Protein AF-A0A7L2DXY9-F1 (afdb_monomer_lite)

Secondary structure (DSSP, 8-state):
-PPPPPPP---GGG-SS----HHHHHT--HHHHHHHHHHHHHHHTS---SHHHHHHHHHHHHHHHHHTTSHHHHHHHHTSTHHHHHHHHHHH-S-HHHHHHHHHHHHHHHHH-----TTS-HHHHHHHHHHHHHHTTT-HHHHHHHHHHHHHHHHHHHHHHHTT-S-TTSS---HHHHHHHHHHHH--

Structure (mmCIF, N/CA/C/O backbone):
data_AF-A0A7L2DXY9-F1
#
_entry.id   AF-A0A7L2DXY9-F1
#
loop_
_atom_site.group_PDB
_atom_site.id
_atom_site.type_symbol
_atom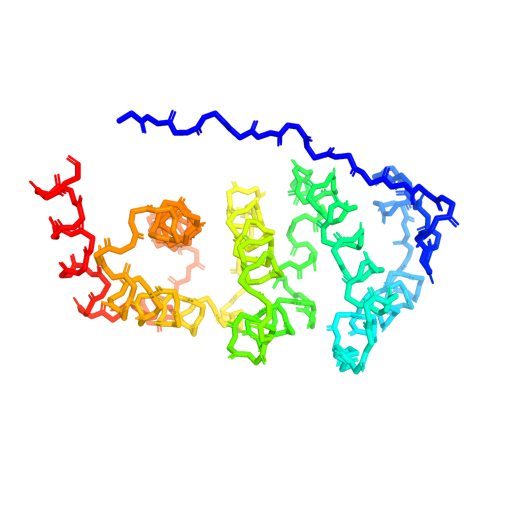_site.label_atom_id
_atom_site.label_alt_id
_atom_site.label_comp_id
_atom_site.label_asym_id
_atom_site.label_entity_id
_atom_site.label_seq_id
_atom_site.pdbx_PDB_ins_code
_atom_site.Cartn_x
_atom_site.Cartn_y
_atom_site.Cartn_z
_atom_site.occupancy
_atom_site.B_iso_or_equiv
_atom_site.auth_seq_id
_atom_site.auth_comp_id
_atom_site.auth_asym_id
_atom_site.auth_atom_id
_atom_site.pdbx_PDB_model_num
ATOM 1 N N . GLN A 1 1 ? 15.162 -18.361 5.656 1.00 40.91 1 GLN A N 1
ATOM 2 C CA . GLN A 1 1 ? 13.874 -18.752 6.285 1.00 40.91 1 GLN A CA 1
ATOM 3 C C . GLN A 1 1 ? 12.817 -17.721 5.901 1.00 40.91 1 GLN A C 1
ATOM 5 O O . GLN A 1 1 ? 13.034 -16.545 6.162 1.00 40.91 1 GLN A O 1
ATOM 10 N N . ILE A 1 2 ? 11.718 -18.127 5.252 1.00 55.06 2 ILE A N 1
ATOM 11 C CA . ILE A 1 2 ? 10.606 -17.215 4.925 1.00 55.06 2 ILE A CA 1
ATOM 12 C C . ILE A 1 2 ? 9.853 -16.918 6.228 1.00 55.06 2 ILE A C 1
ATOM 14 O O . ILE A 1 2 ? 9.355 -17.841 6.876 1.00 55.06 2 ILE A O 1
ATOM 18 N N . MET A 1 3 ? 9.807 -15.651 6.650 1.00 54.34 3 MET A N 1
ATOM 19 C CA . MET A 1 3 ? 9.028 -15.253 7.824 1.00 54.34 3 MET A CA 1
ATOM 20 C C . MET A 1 3 ? 7.543 -15.517 7.558 1.00 54.34 3 MET A C 1
ATOM 22 O O . MET A 1 3 ? 6.972 -14.975 6.613 1.00 54.34 3 MET A O 1
ATOM 26 N N . LYS A 1 4 ? 6.901 -16.332 8.402 1.00 54.81 4 LYS A N 1
ATOM 27 C CA . LYS A 1 4 ? 5.441 -16.480 8.372 1.00 54.81 4 LYS A CA 1
ATOM 28 C C . LYS A 1 4 ? 4.819 -15.132 8.727 1.00 54.81 4 LYS A C 1
ATOM 30 O O . LYS A 1 4 ? 5.112 -14.583 9.789 1.00 54.81 4 LYS A O 1
ATOM 35 N N . GLN A 1 5 ? 3.976 -14.595 7.847 1.00 57.81 5 GLN A N 1
ATOM 36 C CA . GLN A 1 5 ? 3.264 -13.360 8.149 1.00 57.81 5 GLN A CA 1
ATOM 37 C C . GLN A 1 5 ? 2.287 -13.600 9.300 1.00 57.81 5 GLN A C 1
ATOM 39 O O . GLN A 1 5 ? 1.476 -14.525 9.263 1.00 57.81 5 GLN A O 1
ATOM 44 N N . VAL A 1 6 ? 2.364 -12.756 10.329 1.00 60.75 6 VAL A N 1
ATOM 45 C CA . VAL A 1 6 ? 1.402 -12.780 11.432 1.00 60.75 6 VAL A CA 1
ATOM 46 C C . VAL A 1 6 ? 0.027 -12.386 10.871 1.00 60.75 6 VAL A C 1
ATOM 48 O O . VAL A 1 6 ? -0.048 -11.408 10.106 1.00 60.75 6 VAL A O 1
ATOM 51 N N . PRO A 1 7 ? -1.050 -13.125 11.212 1.00 64.88 7 PRO A N 1
ATOM 52 C CA . PRO A 1 7 ? -2.409 -12.739 10.864 1.00 64.88 7 PRO A CA 1
ATOM 53 C C . PRO A 1 7 ? -2.681 -11.318 11.343 1.00 64.88 7 PRO A C 1
ATOM 55 O O . PRO A 1 7 ? -2.501 -11.003 12.520 1.00 64.88 7 PRO A O 1
ATOM 58 N N . VAL A 1 8 ? -3.092 -10.456 10.421 1.00 72.88 8 VAL A N 1
ATOM 59 C CA . VAL A 1 8 ? -3.418 -9.070 10.742 1.00 72.88 8 VAL A CA 1
ATOM 60 C C . VAL A 1 8 ? -4.747 -9.054 11.474 1.00 72.88 8 VAL A C 1
ATOM 62 O O . VAL A 1 8 ? -5.745 -9.563 10.969 1.00 72.88 8 VAL A O 1
ATOM 65 N N . ARG A 1 9 ? -4.758 -8.478 12.674 1.00 82.81 9 ARG A N 1
ATOM 66 C CA . ARG A 1 9 ? -5.979 -8.208 13.428 1.00 82.81 9 ARG A CA 1
ATOM 67 C C . ARG A 1 9 ? -6.039 -6.714 13.691 1.00 82.81 9 ARG A C 1
ATOM 69 O O . ARG A 1 9 ? -5.105 -6.161 14.264 1.00 82.81 9 ARG A O 1
ATOM 76 N N . PHE A 1 10 ? -7.124 -6.086 13.262 1.00 92.56 10 PHE A N 1
ATOM 77 C CA . PHE A 1 10 ? -7.464 -4.725 13.656 1.00 92.56 10 PHE A CA 1
ATOM 78 C C . PHE A 1 10 ? -8.536 -4.776 14.747 1.00 92.56 10 PHE A C 1
ATOM 80 O O . PHE A 1 10 ? -9.278 -5.754 14.857 1.00 92.56 10 PHE A O 1
ATOM 87 N N . ASP A 1 11 ? -8.611 -3.730 15.558 1.00 92.31 11 ASP A N 1
ATOM 88 C CA . ASP A 1 11 ? -9.655 -3.549 16.558 1.00 92.31 11 ASP A CA 1
ATOM 89 C C . ASP A 1 11 ? -10.676 -2.514 16.054 1.00 92.31 11 ASP A C 1
ATOM 91 O O . ASP A 1 11 ? -10.348 -1.327 15.956 1.00 92.31 11 ASP A O 1
ATOM 95 N N . PRO A 1 12 ? -11.922 -2.925 15.748 1.00 91.06 12 PRO A N 1
ATOM 96 C CA . PRO A 1 12 ? -12.963 -2.012 15.288 1.00 91.06 12 PRO A CA 1
ATOM 97 C C . PRO A 1 12 ? -13.283 -0.891 16.283 1.00 91.06 12 PRO A C 1
ATOM 99 O O . PRO A 1 12 ? -13.719 0.177 15.865 1.00 91.06 12 PRO A O 1
ATOM 102 N N . LYS A 1 13 ? -13.075 -1.105 17.592 1.00 90.06 13 LYS A N 1
ATOM 103 C CA . LYS A 1 13 ? -13.420 -0.122 18.636 1.00 90.06 13 LYS A CA 1
ATOM 104 C C . LYS A 1 13 ? -12.459 1.060 18.671 1.00 90.06 13 LYS A C 1
ATOM 106 O O . LYS A 1 13 ? -12.839 2.149 19.087 1.00 90.06 13 LYS A O 1
ATOM 111 N N . THR A 1 14 ? -11.218 0.837 18.252 1.00 89.25 14 THR A N 1
ATOM 112 C CA . THR A 1 14 ? -10.158 1.853 18.204 1.00 89.25 14 THR A CA 1
ATOM 113 C C . THR A 1 14 ? -9.909 2.358 16.783 1.00 89.25 14 THR A C 1
ATOM 115 O O . THR A 1 14 ? -8.986 3.139 16.542 1.00 89.25 14 THR A O 1
ATOM 118 N N . LEU A 1 15 ? -10.730 1.930 15.820 1.00 90.38 15 LEU A N 1
ATOM 119 C CA . LEU A 1 15 ? -10.700 2.436 14.459 1.00 90.38 15 LEU A CA 1
ATOM 120 C C . LEU A 1 15 ? -11.457 3.769 14.412 1.00 90.38 15 LEU A C 1
ATOM 122 O O . LEU A 1 15 ? -12.656 3.834 14.663 1.00 90.38 15 LEU A O 1
ATOM 126 N N . HIS A 1 16 ? -10.767 4.856 14.071 1.00 89.50 16 HIS A N 1
ATOM 127 C CA . HIS A 1 16 ? -11.369 6.197 14.001 1.00 89.50 16 HIS A CA 1
ATOM 128 C C . HIS A 1 16 ? -12.197 6.432 12.719 1.00 89.50 16 HIS A C 1
ATOM 130 O O . HIS A 1 16 ? -12.497 7.567 12.352 1.00 89.50 16 HIS A O 1
ATOM 136 N N . ILE A 1 17 ? -12.566 5.352 12.029 1.00 92.50 17 ILE A N 1
ATOM 137 C CA . ILE A 1 17 ? -13.501 5.312 10.905 1.00 92.50 17 ILE A CA 1
ATOM 138 C C . ILE A 1 17 ? -14.426 4.105 11.072 1.00 92.50 17 ILE A C 1
ATOM 140 O O . ILE A 1 17 ? -14.046 3.139 11.735 1.00 92.50 17 ILE A O 1
ATOM 144 N N . PRO A 1 18 ? -15.616 4.111 10.449 1.00 92.00 18 PRO A N 1
ATOM 145 C CA . PRO A 1 18 ? -16.460 2.926 10.434 1.00 92.00 18 PRO A CA 1
ATOM 146 C C . PRO A 1 18 ? -15.722 1.735 9.806 1.00 92.00 18 PRO A C 1
ATOM 148 O O . PRO A 1 18 ? -15.192 1.841 8.697 1.00 92.00 18 PRO A O 1
ATOM 151 N N . ALA A 1 19 ? -15.714 0.604 10.513 1.00 94.06 19 ALA A N 1
ATOM 152 C CA . ALA A 1 19 ? -15.199 -0.670 10.020 1.00 94.06 19 ALA A CA 1
ATOM 153 C C . ALA A 1 19 ? -16.216 -1.299 9.054 1.00 94.06 19 ALA A C 1
ATOM 155 O O . ALA A 1 19 ? -16.984 -2.187 9.420 1.00 94.06 19 ALA A O 1
ATOM 156 N N . TYR A 1 20 ? -16.285 -0.768 7.835 1.00 95.56 20 TYR A N 1
ATOM 157 C CA . TYR A 1 20 ? -17.173 -1.281 6.800 1.00 95.56 20 TYR A CA 1
ATOM 158 C C . TYR A 1 20 ? -16.731 -2.669 6.328 1.00 95.56 20 TYR A C 1
ATOM 160 O O . TYR A 1 20 ? -15.542 -2.948 6.190 1.00 95.56 20 TYR A O 1
ATOM 168 N N . SER A 1 21 ? -17.706 -3.533 6.042 1.00 94.12 21 SER A N 1
ATOM 169 C CA . SER A 1 21 ? -17.432 -4.797 5.365 1.00 94.12 21 SER A CA 1
ATOM 170 C C . SER A 1 21 ? -17.102 -4.563 3.889 1.00 94.12 21 SER A C 1
ATOM 172 O O . SER A 1 21 ? -17.395 -3.506 3.317 1.00 94.12 21 SER A O 1
ATOM 174 N N . VAL A 1 22 ? -16.527 -5.580 3.255 1.00 94.00 22 VAL A N 1
ATOM 175 C CA . VAL A 1 22 ? -16.186 -5.559 1.830 1.00 94.00 22 VAL A CA 1
ATOM 176 C C . VAL A 1 22 ? -17.441 -5.397 0.977 1.00 94.00 22 VAL A C 1
ATOM 178 O O . VAL A 1 22 ? -17.441 -4.608 0.034 1.00 94.00 22 VAL A O 1
ATOM 181 N N . GLU A 1 23 ? -18.535 -6.068 1.336 1.00 95.81 23 GLU A N 1
ATOM 182 C CA . GLU A 1 23 ? -19.824 -5.975 0.642 1.00 95.81 23 GLU A CA 1
ATOM 183 C C . GLU A 1 23 ? -20.365 -4.548 0.725 1.00 95.81 23 GLU A C 1
ATOM 185 O O . GLU A 1 23 ? -20.791 -3.970 -0.278 1.00 95.81 23 GLU A O 1
ATOM 190 N N . LYS A 1 24 ? -20.286 -3.939 1.917 1.00 96.56 24 LYS A N 1
ATOM 191 C CA . LYS A 1 24 ? -20.747 -2.568 2.123 1.00 96.56 24 LYS A CA 1
ATOM 192 C C . LYS A 1 24 ? -19.946 -1.590 1.272 1.00 96.56 24 LYS A C 1
ATOM 194 O O . LYS A 1 24 ? -20.562 -0.778 0.586 1.00 96.56 24 LYS A O 1
ATOM 199 N N . LEU A 1 25 ? -18.616 -1.681 1.289 1.00 96.50 25 LEU A N 1
ATOM 200 C CA . LEU A 1 25 ? -17.729 -0.826 0.491 1.00 96.50 25 LEU A CA 1
ATOM 201 C C . LEU A 1 25 ? -17.943 -1.012 -1.016 1.00 96.50 25 LEU A C 1
ATOM 203 O O . LEU A 1 25 ? -17.993 -0.029 -1.751 1.00 96.50 25 LEU A O 1
ATOM 207 N N . SER A 1 26 ? -18.132 -2.253 -1.464 1.00 94.94 26 SER A N 1
ATOM 208 C CA . SER A 1 26 ? -18.384 -2.571 -2.875 1.00 94.94 26 SER A CA 1
ATOM 209 C C . SER A 1 26 ? -19.714 -1.987 -3.361 1.00 94.94 26 SER A C 1
ATOM 211 O O . SER A 1 26 ? -19.804 -1.514 -4.485 1.00 94.94 26 SER A O 1
ATOM 213 N N . SER A 1 27 ? -20.736 -1.943 -2.497 1.00 95.81 27 SER A N 1
ATOM 214 C CA . SER A 1 27 ? -22.041 -1.346 -2.819 1.00 95.81 27 SER A CA 1
ATOM 215 C C . SER A 1 27 ? -22.103 0.185 -2.697 1.00 95.81 27 SER A C 1
ATOM 217 O O . SER A 1 27 ? -23.148 0.779 -2.974 1.00 95.81 27 SER A O 1
ATOM 219 N N . MET A 1 28 ? -21.037 0.845 -2.221 1.00 96.94 28 MET A N 1
ATOM 220 C CA . MET A 1 28 ? -21.050 2.297 -2.028 1.00 96.94 28 MET A CA 1
ATOM 221 C C . MET A 1 28 ? -21.078 3.030 -3.361 1.00 96.94 28 MET A C 1
ATOM 223 O O . MET A 1 28 ? -20.245 2.793 -4.236 1.00 96.94 28 MET A O 1
ATOM 227 N N . LYS A 1 29 ? -21.972 4.016 -3.447 1.00 96.56 29 LYS A N 1
ATOM 228 C CA . LYS A 1 29 ? -21.946 5.016 -4.512 1.00 96.56 29 LYS A CA 1
ATOM 229 C C . LYS A 1 29 ? -20.680 5.864 -4.397 1.00 96.56 29 LYS A C 1
ATOM 231 O O . LYS A 1 29 ? -20.121 6.012 -3.308 1.00 96.56 29 LYS A O 1
ATOM 236 N N . ASP A 1 30 ? -20.278 6.492 -5.495 1.00 95.31 30 ASP A N 1
ATOM 237 C CA . ASP A 1 30 ? -19.032 7.265 -5.550 1.00 95.31 30 ASP A CA 1
ATOM 238 C C . ASP A 1 30 ? -18.956 8.379 -4.505 1.00 95.31 30 ASP A C 1
ATOM 240 O O . ASP A 1 30 ? -17.891 8.632 -3.952 1.00 95.31 30 ASP A O 1
ATOM 244 N N . VAL A 1 31 ? -20.078 9.018 -4.164 1.00 96.62 31 VAL A N 1
ATOM 245 C CA . VAL A 1 31 ? -20.114 10.061 -3.122 1.00 96.62 31 VAL A CA 1
ATOM 246 C C . VAL A 1 31 ? -19.710 9.507 -1.748 1.00 96.62 31 VAL A C 1
ATOM 248 O O . VAL A 1 31 ? -18.889 10.112 -1.048 1.00 96.62 31 VAL A O 1
ATOM 251 N N . ASP A 1 32 ? -20.240 8.342 -1.374 1.00 97.00 32 ASP A N 1
ATOM 252 C CA . ASP A 1 32 ? -19.944 7.690 -0.095 1.00 97.00 32 ASP A CA 1
ATOM 253 C C . ASP A 1 32 ? -18.526 7.115 -0.089 1.00 97.00 32 ASP A C 1
ATOM 255 O O . ASP A 1 32 ? -17.788 7.285 0.884 1.00 97.00 32 ASP A O 1
ATOM 259 N N . TRP A 1 33 ? -18.116 6.505 -1.205 1.00 96.94 33 TRP A N 1
ATOM 260 C CA . TRP A 1 33 ? -16.761 5.999 -1.400 1.00 96.94 33 TRP A CA 1
ATOM 261 C C . TRP A 1 33 ? -15.721 7.113 -1.278 1.00 96.94 33 TRP A C 1
ATOM 263 O O . TRP A 1 33 ? -14.779 7.000 -0.500 1.00 96.94 33 TRP A O 1
ATOM 273 N N . ASN A 1 34 ? -15.923 8.241 -1.960 1.00 97.19 34 ASN A N 1
ATOM 274 C CA . ASN A 1 34 ? -15.023 9.390 -1.884 1.00 97.19 34 ASN A CA 1
ATOM 275 C C . ASN A 1 34 ? -14.971 9.982 -0.470 1.00 97.19 34 ASN A C 1
ATOM 277 O O . ASN A 1 34 ? -13.914 10.419 -0.013 1.00 97.19 34 ASN A O 1
ATOM 281 N N . SER A 1 35 ? -16.093 9.971 0.253 1.00 96.75 35 SER A N 1
ATOM 282 C CA . SER A 1 35 ? -16.139 10.391 1.657 1.00 96.75 35 SER A CA 1
ATOM 283 C C . SER A 1 35 ? -15.358 9.436 2.564 1.00 96.75 35 SER A C 1
ATOM 285 O O . SER A 1 35 ? -14.640 9.884 3.460 1.00 96.75 35 SER A O 1
ATOM 287 N N . PHE A 1 36 ? -15.448 8.128 2.311 1.00 97.38 36 PHE A N 1
ATOM 288 C CA . PHE A 1 36 ? -14.635 7.114 2.977 1.00 97.38 36 PHE A CA 1
ATOM 289 C C . PHE A 1 36 ? -13.140 7.314 2.686 1.00 97.38 36 PHE A C 1
ATOM 291 O O . PHE A 1 36 ? -12.357 7.417 3.631 1.00 97.38 36 PHE A O 1
ATOM 298 N N . LEU A 1 37 ? -12.753 7.477 1.415 1.00 97.50 37 LEU A N 1
ATOM 299 C CA . LEU A 1 37 ? -11.366 7.721 1.012 1.00 97.50 37 LEU A CA 1
ATOM 300 C C . LEU A 1 37 ? -10.785 8.961 1.690 1.00 97.50 37 LEU A C 1
ATOM 302 O O . LEU A 1 37 ? -9.707 8.883 2.265 1.00 97.50 37 LEU A O 1
ATOM 306 N N . LYS A 1 38 ? -11.516 10.083 1.719 1.00 97.00 38 LYS A N 1
ATOM 307 C CA . LYS A 1 38 ? -11.069 11.309 2.406 1.00 97.00 38 LYS A CA 1
ATOM 308 C C . LYS A 1 38 ? -10.728 11.062 3.878 1.00 97.00 38 LYS A C 1
ATOM 310 O O . LYS A 1 38 ? -9.727 11.583 4.367 1.00 97.00 38 LYS A O 1
ATOM 315 N N . ARG A 1 39 ? -11.526 10.252 4.583 1.00 96.75 39 ARG A N 1
ATOM 316 C CA . ARG A 1 39 ? -11.261 9.896 5.987 1.00 96.75 39 ARG A CA 1
ATOM 317 C C . ARG A 1 39 ? -10.038 8.989 6.125 1.00 96.75 39 ARG A C 1
ATOM 319 O O . ARG A 1 39 ? -9.216 9.233 7.002 1.00 96.75 39 ARG A O 1
ATOM 326 N N . VAL A 1 40 ? -9.897 7.985 5.254 1.00 97.69 40 VAL A N 1
ATOM 327 C CA . VAL A 1 40 ? -8.709 7.113 5.212 1.00 97.69 40 VAL A CA 1
ATOM 328 C C . VAL A 1 40 ? -7.447 7.947 4.978 1.00 97.69 40 VAL A C 1
ATOM 330 O O . VAL A 1 40 ? -6.505 7.856 5.761 1.00 97.69 40 VAL A O 1
ATOM 333 N N . CYS A 1 41 ? -7.457 8.812 3.964 1.00 97.38 41 CYS A N 1
ATOM 334 C CA . CYS A 1 41 ? -6.362 9.720 3.635 1.00 97.38 41 CYS A CA 1
ATOM 335 C C . CYS A 1 41 ? -5.994 10.626 4.817 1.00 97.38 41 CYS A C 1
ATOM 337 O O . CYS A 1 41 ? -4.827 10.704 5.187 1.00 97.38 41 CYS A O 1
ATOM 339 N N . SER A 1 42 ? -6.985 11.250 5.462 1.00 95.69 42 SER A N 1
ATOM 340 C CA . SER A 1 42 ? -6.761 12.127 6.618 1.00 95.69 42 SER A CA 1
ATOM 341 C C . SER A 1 42 ? -6.107 11.407 7.803 1.00 95.69 42 SER A C 1
ATOM 343 O O . SER A 1 42 ? -5.244 11.979 8.468 1.00 95.69 42 SER A O 1
ATOM 345 N N . LEU A 1 43 ? -6.490 10.156 8.071 1.00 95.25 43 LEU A N 1
ATOM 346 C CA . LEU A 1 43 ? -5.882 9.370 9.144 1.00 95.25 43 LEU A CA 1
ATOM 347 C C . LEU A 1 43 ? -4.472 8.888 8.787 1.00 95.25 43 LEU A C 1
ATOM 349 O O . LEU A 1 43 ? -3.590 8.911 9.648 1.00 95.25 43 LEU A O 1
ATOM 353 N N . LEU A 1 44 ? -4.241 8.478 7.537 1.00 95.69 44 LEU A N 1
ATOM 354 C CA . LEU A 1 44 ? -2.914 8.076 7.070 1.00 95.69 44 LEU A CA 1
ATOM 355 C C . LEU A 1 44 ? -1.924 9.243 7.119 1.00 95.69 44 LEU A C 1
ATOM 357 O O . LEU A 1 44 ? -0.812 9.060 7.604 1.00 95.69 44 LEU A O 1
ATOM 361 N N . ASP A 1 45 ? -2.340 10.433 6.689 1.00 93.50 45 ASP A N 1
ATOM 362 C CA . ASP A 1 45 ? -1.487 11.626 6.627 1.00 93.50 45 ASP A CA 1
ATOM 363 C C . ASP A 1 45 ? -1.261 12.299 7.997 1.00 93.50 45 ASP A C 1
ATOM 365 O O . ASP A 1 45 ? -0.466 13.226 8.145 1.00 93.50 45 ASP A O 1
ATOM 369 N N . SER A 1 46 ? -1.925 11.811 9.050 1.00 90.88 46 SER A N 1
ATOM 370 C CA . SER A 1 46 ? -1.757 12.354 10.398 1.00 90.88 46 SER A CA 1
ATOM 371 C C . SER A 1 46 ? -0.315 12.203 10.916 1.00 90.88 46 SER A C 1
ATOM 373 O O . SER A 1 46 ? 0.321 11.150 10.808 1.00 90.88 46 SER A O 1
ATOM 375 N N . SER A 1 47 ? 0.220 13.271 11.513 1.00 84.44 47 SER A N 1
ATOM 376 C CA . SER A 1 47 ? 1.564 13.270 12.103 1.00 84.44 47 SER A CA 1
ATOM 377 C C . SER A 1 47 ? 1.612 12.409 13.372 1.00 84.44 47 SER A C 1
ATOM 379 O O . SER A 1 47 ? 0.774 12.553 14.262 1.00 84.44 47 SER A O 1
ATOM 381 N N . GLU A 1 48 ? 2.636 11.560 13.490 1.00 85.12 48 GLU A N 1
ATOM 382 C CA . GLU A 1 48 ? 2.881 10.626 14.606 1.00 85.12 48 GLU A CA 1
ATOM 383 C C . GLU A 1 48 ? 3.366 11.335 15.891 1.00 85.12 48 GLU A C 1
ATOM 385 O O . GLU A 1 48 ? 4.287 10.883 16.565 1.00 85.12 48 GLU A O 1
ATOM 390 N N . LYS A 1 49 ? 2.748 12.469 16.253 1.00 81.50 49 LYS A N 1
ATOM 391 C CA . LYS A 1 49 ? 3.163 13.329 17.380 1.00 81.50 49 LYS A CA 1
ATOM 392 C C . LYS A 1 49 ? 3.075 12.638 18.742 1.00 81.50 49 LYS A C 1
ATOM 394 O O . LYS A 1 49 ? 3.700 13.086 19.697 1.00 81.50 49 LYS A O 1
ATOM 399 N N . ASN A 1 50 ? 2.260 11.591 18.855 1.00 86.38 50 ASN A N 1
ATOM 400 C CA . ASN A 1 50 ? 2.124 10.798 20.068 1.00 86.38 50 ASN A CA 1
ATOM 401 C C . ASN A 1 50 ? 1.844 9.321 19.746 1.00 86.38 50 ASN A C 1
ATOM 403 O O . ASN A 1 50 ? 1.446 8.955 18.636 1.00 86.38 50 ASN A O 1
ATOM 407 N N . THR A 1 51 ? 2.027 8.468 20.754 1.00 86.75 51 THR A N 1
ATOM 408 C CA . THR A 1 51 ? 1.858 7.011 20.644 1.00 86.75 51 THR A CA 1
ATOM 409 C C . THR A 1 51 ? 0.421 6.588 20.330 1.00 86.75 51 THR A C 1
ATOM 411 O O . THR A 1 51 ? 0.222 5.554 19.695 1.00 86.75 51 THR A O 1
ATOM 414 N N . GLY A 1 52 ? -0.584 7.375 20.727 1.00 88.56 52 GLY A N 1
ATOM 415 C CA . GLY A 1 52 ? -1.993 7.112 20.421 1.00 88.56 52 GLY A CA 1
ATOM 416 C C . GLY A 1 52 ? -2.300 7.237 18.928 1.00 88.56 52 GLY A C 1
ATOM 417 O O . GLY A 1 52 ? -2.903 6.336 18.346 1.00 88.56 52 GLY A O 1
ATOM 418 N N . VAL A 1 53 ? -1.816 8.305 18.287 1.00 88.25 53 VAL A N 1
ATOM 419 C CA . VAL A 1 53 ? -1.969 8.526 16.839 1.00 88.25 53 VAL A CA 1
ATOM 420 C C . VAL A 1 53 ? -1.237 7.443 16.045 1.00 88.25 53 VAL A C 1
ATOM 422 O O . VAL A 1 53 ? -1.819 6.864 15.131 1.00 88.25 53 VAL A O 1
ATOM 425 N N . ALA A 1 54 ? -0.008 7.093 16.442 1.00 91.38 54 ALA A N 1
ATOM 426 C CA . ALA A 1 54 ? 0.748 6.011 15.807 1.00 91.38 54 ALA A CA 1
ATOM 427 C C . ALA A 1 54 ? 0.007 4.660 15.878 1.00 91.38 54 ALA A C 1
ATOM 429 O O . ALA A 1 54 ? -0.099 3.957 14.874 1.00 91.38 54 ALA A O 1
ATOM 430 N N . ARG A 1 55 ? -0.576 4.315 17.038 1.00 91.75 55 ARG A N 1
ATOM 431 C CA . ARG A 1 55 ? -1.389 3.094 17.200 1.00 91.75 55 ARG A CA 1
ATOM 432 C C . ARG A 1 55 ? -2.655 3.116 16.350 1.00 91.75 55 ARG A C 1
ATOM 434 O O . ARG A 1 55 ? -2.981 2.103 15.743 1.00 91.75 55 ARG A O 1
ATOM 441 N N . SER A 1 56 ? -3.349 4.251 16.287 1.00 92.44 56 SER A N 1
ATOM 442 C CA . SER A 1 56 ? -4.540 4.399 15.445 1.00 92.44 56 SER A CA 1
ATOM 443 C C . SER A 1 56 ? -4.200 4.233 13.960 1.00 92.44 56 SER A C 1
ATOM 445 O O . SER A 1 56 ? -4.888 3.501 13.250 1.00 92.44 56 SER A O 1
ATOM 447 N N . LYS A 1 57 ? -3.081 4.816 13.504 1.00 94.69 57 LYS A N 1
ATOM 448 C CA . LYS A 1 57 ? -2.580 4.640 12.133 1.00 94.69 57 LYS A CA 1
ATOM 449 C C . LYS A 1 57 ? -2.227 3.179 11.838 1.00 94.69 57 LYS A C 1
ATOM 451 O O . LYS A 1 57 ? -2.627 2.660 10.801 1.00 94.69 57 LYS A O 1
ATOM 456 N N . LEU A 1 58 ? -1.542 2.490 12.752 1.00 94.50 58 LEU A N 1
ATOM 457 C CA . LEU A 1 58 ? -1.273 1.051 12.617 1.00 94.50 58 LEU A CA 1
ATOM 458 C C . LEU A 1 58 ? -2.567 0.235 12.534 1.00 94.50 58 LEU A C 1
ATOM 460 O O . LEU A 1 58 ? -2.697 -0.619 11.662 1.00 94.50 58 LEU A O 1
ATOM 464 N N . ASN A 1 59 ? -3.549 0.535 13.385 1.00 95.69 59 ASN A N 1
ATOM 465 C CA . ASN A 1 59 ? -4.848 -0.130 13.363 1.00 95.69 59 ASN A CA 1
ATOM 466 C C . ASN A 1 59 ? -5.590 0.094 12.032 1.00 95.69 59 ASN A C 1
ATOM 468 O O . ASN A 1 59 ? -6.199 -0.830 11.494 1.00 95.69 59 ASN A O 1
ATOM 472 N N . LEU A 1 60 ? -5.479 1.296 11.456 1.00 97.00 60 LEU A N 1
ATOM 473 C CA . LEU A 1 60 ? -5.988 1.592 10.118 1.00 97.00 60 LEU A CA 1
ATOM 474 C C . LEU A 1 60 ? -5.272 0.776 9.036 1.00 97.00 60 LEU A C 1
ATOM 476 O O . LEU A 1 60 ? -5.938 0.200 8.184 1.00 97.00 60 LEU A O 1
ATOM 480 N N . LEU A 1 61 ? -3.939 0.688 9.067 1.00 96.94 61 LEU A N 1
ATOM 481 C CA . LEU A 1 61 ? -3.178 -0.131 8.115 1.00 96.94 61 LEU A CA 1
ATOM 482 C C . LEU A 1 61 ? -3.570 -1.610 8.211 1.00 96.94 61 LEU A C 1
ATOM 484 O O . LEU A 1 61 ? -3.684 -2.290 7.190 1.00 96.94 61 LEU A O 1
ATOM 488 N N . TYR A 1 62 ? -3.846 -2.096 9.422 1.00 96.31 62 TYR A N 1
ATOM 489 C CA . TYR A 1 62 ? -4.354 -3.444 9.635 1.00 96.31 62 TYR A CA 1
ATOM 490 C C . TYR A 1 62 ? -5.746 -3.652 9.047 1.00 96.31 62 TYR A C 1
ATOM 492 O O . TYR A 1 62 ? -5.971 -4.644 8.358 1.00 96.31 62 TYR A O 1
ATOM 500 N N . TYR A 1 63 ? -6.660 -2.706 9.257 1.00 97.00 63 TYR A N 1
ATOM 501 C CA . TYR A 1 63 ? -7.972 -2.730 8.619 1.00 97.00 63 TYR A CA 1
ATOM 502 C C . TYR A 1 63 ? -7.846 -2.727 7.089 1.00 97.00 63 TYR A C 1
ATOM 504 O O . TYR A 1 63 ? -8.433 -3.582 6.429 1.00 97.00 63 TYR A O 1
ATOM 512 N N . LEU A 1 64 ? -7.000 -1.862 6.519 1.00 97.44 64 LEU A N 1
ATOM 513 C CA . LEU A 1 64 ? -6.747 -1.834 5.077 1.00 97.44 64 LEU A CA 1
ATOM 514 C C . LEU A 1 64 ? -6.224 -3.178 4.563 1.00 97.44 64 LEU A C 1
ATOM 516 O O . LEU A 1 64 ? -6.743 -3.655 3.561 1.00 97.44 64 LEU A O 1
ATOM 520 N N . CYS A 1 65 ? -5.297 -3.839 5.269 1.00 96.06 65 CYS A N 1
ATOM 521 C CA . CYS A 1 65 ? -4.825 -5.182 4.903 1.00 96.06 65 CYS A CA 1
ATOM 522 C C . CYS A 1 65 ? -5.964 -6.210 4.784 1.00 96.06 65 CYS A C 1
ATOM 524 O O . CYS A 1 65 ? -5.856 -7.124 3.975 1.00 96.06 65 CYS A O 1
ATOM 526 N N . THR A 1 66 ? -7.044 -6.079 5.564 1.00 95.00 66 THR A N 1
ATOM 527 C 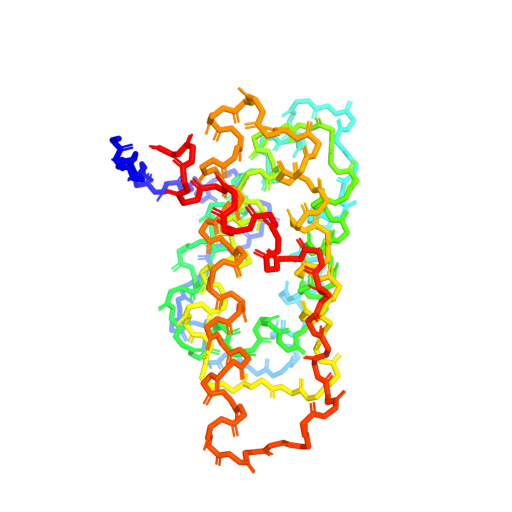CA . THR A 1 66 ? -8.211 -6.979 5.457 1.00 95.00 66 THR A CA 1
ATOM 528 C C . THR A 1 66 ? -9.111 -6.668 4.263 1.00 95.00 66 THR A C 1
ATOM 530 O O . THR A 1 66 ? -9.843 -7.540 3.813 1.00 95.00 66 THR A O 1
ATOM 533 N N . LEU A 1 67 ? -9.055 -5.445 3.734 1.00 95.62 67 LEU A N 1
ATOM 534 C CA . LEU A 1 67 ? -9.880 -5.007 2.611 1.00 95.62 67 LEU A CA 1
ATOM 535 C C . LEU A 1 67 ? -9.208 -5.249 1.259 1.00 95.62 67 LEU A C 1
ATOM 537 O O . LEU A 1 67 ? -9.849 -5.717 0.322 1.00 95.62 67 LEU A O 1
ATOM 541 N N . VAL A 1 68 ? -7.914 -4.934 1.157 1.00 96.44 68 VAL A N 1
ATOM 542 C CA . VAL A 1 68 ? -7.160 -4.949 -0.111 1.00 96.44 68 VAL A CA 1
ATOM 543 C C . VAL A 1 68 ? -6.944 -6.351 -0.680 1.00 96.44 68 VAL A C 1
ATOM 545 O O . VAL A 1 68 ? -6.509 -6.479 -1.814 1.00 96.44 68 VAL A O 1
ATOM 548 N N . VAL A 1 69 ? -7.273 -7.405 0.071 1.00 95.06 69 VAL A N 1
ATOM 549 C CA . VAL A 1 69 ? -7.279 -8.784 -0.444 1.00 95.06 69 VAL A CA 1
ATOM 550 C C . VAL A 1 69 ? -8.440 -9.063 -1.404 1.00 95.06 69 VAL A C 1
ATOM 552 O O . VAL A 1 69 ? -8.455 -10.078 -2.099 1.00 95.06 69 VAL A O 1
ATOM 555 N N . HIS A 1 70 ? -9.420 -8.159 -1.467 1.00 96.12 70 HIS A N 1
ATOM 556 C CA . HIS A 1 70 ? -10.539 -8.239 -2.393 1.00 96.12 70 HIS A CA 1
ATOM 557 C C . HIS A 1 70 ? -10.256 -7.391 -3.631 1.00 96.12 70 HIS A C 1
ATOM 559 O O . HIS A 1 70 ? -10.143 -6.170 -3.538 1.00 96.12 70 HIS A O 1
ATOM 565 N N . ARG A 1 71 ? -10.201 -8.047 -4.797 1.00 96.06 71 ARG A N 1
ATOM 566 C CA . ARG A 1 71 ? -9.826 -7.452 -6.094 1.00 96.06 71 ARG A CA 1
ATOM 567 C C . ARG A 1 71 ? -10.516 -6.119 -6.390 1.00 96.06 71 ARG A C 1
ATOM 569 O O . ARG A 1 71 ? -9.851 -5.153 -6.735 1.00 96.06 71 ARG A O 1
ATOM 576 N N . GLU A 1 72 ? -11.835 -6.058 -6.222 1.00 95.31 72 GLU A N 1
ATOM 577 C CA . GLU A 1 72 ? -12.619 -4.844 -6.495 1.00 95.31 72 GLU A CA 1
ATOM 578 C C . GLU A 1 72 ? -12.173 -3.663 -5.622 1.00 95.31 72 GLU A C 1
ATOM 580 O O . GLU A 1 72 ? -11.981 -2.543 -6.091 1.00 95.31 72 GLU A O 1
ATOM 585 N N . ILE A 1 73 ? -11.933 -3.926 -4.338 1.00 97.31 73 ILE A N 1
ATOM 586 C CA . ILE A 1 73 ? -11.469 -2.910 -3.397 1.00 97.31 73 ILE A CA 1
ATOM 587 C C . ILE A 1 73 ? -10.020 -2.515 -3.700 1.00 97.31 73 ILE A C 1
ATOM 589 O O . ILE A 1 73 ? -9.696 -1.329 -3.640 1.00 97.31 73 ILE A O 1
ATOM 593 N N . ALA A 1 74 ? -9.164 -3.473 -4.067 1.00 97.81 74 ALA A N 1
ATOM 594 C CA . ALA A 1 74 ? -7.781 -3.212 -4.457 1.00 97.81 74 ALA A CA 1
ATOM 595 C C . ALA A 1 74 ? -7.697 -2.283 -5.678 1.00 97.81 74 ALA A C 1
ATOM 597 O O . ALA A 1 74 ? -7.048 -1.240 -5.589 1.00 97.81 74 ALA A O 1
ATOM 598 N N . ASN A 1 75 ? -8.431 -2.594 -6.755 1.00 96.38 75 ASN A N 1
ATOM 599 C CA . ASN A 1 75 ? -8.484 -1.785 -7.980 1.00 96.38 75 ASN A CA 1
ATOM 600 C C . ASN A 1 75 ? -8.918 -0.341 -7.690 1.00 96.38 75 ASN A C 1
ATOM 602 O O . ASN A 1 75 ? -8.294 0.618 -8.157 1.00 96.38 75 ASN A O 1
ATOM 606 N N . ARG A 1 76 ? -9.965 -0.165 -6.871 1.00 96.31 76 ARG A N 1
ATOM 607 C CA . ARG A 1 76 ? -10.453 1.172 -6.503 1.00 96.31 76 ARG A CA 1
ATOM 608 C C . ARG A 1 76 ? -9.469 1.931 -5.616 1.00 96.31 76 ARG A C 1
ATOM 610 O O . ARG A 1 76 ? -9.334 3.141 -5.770 1.00 96.31 76 ARG A O 1
ATOM 617 N N . LEU A 1 77 ? -8.800 1.259 -4.677 1.00 97.56 77 LEU A N 1
ATOM 618 C CA . LEU A 1 77 ? -7.864 1.904 -3.752 1.00 97.56 77 LEU A CA 1
ATOM 619 C C . LEU A 1 77 ? -6.548 2.292 -4.427 1.00 97.56 77 LEU A C 1
ATOM 621 O O . LEU A 1 77 ? -6.094 3.419 -4.216 1.00 97.56 77 LEU A O 1
ATOM 625 N N . ILE A 1 78 ? -5.958 1.408 -5.238 1.00 97.25 78 ILE A N 1
ATOM 626 C CA . ILE A 1 78 ? -4.688 1.685 -5.927 1.00 97.25 78 ILE A CA 1
ATOM 627 C C . ILE A 1 78 ? -4.828 2.845 -6.923 1.00 97.25 78 ILE A C 1
ATOM 629 O O . ILE A 1 78 ? -3.925 3.666 -7.051 1.00 97.25 78 ILE A O 1
ATOM 633 N N . SER A 1 79 ? -6.004 2.972 -7.543 1.00 95.75 79 SER A N 1
ATOM 634 C CA . SER A 1 79 ? -6.347 4.052 -8.478 1.00 95.75 79 SER A CA 1
ATOM 635 C C . SER A 1 79 ? -6.805 5.344 -7.783 1.00 95.75 79 SER A C 1
ATOM 637 O O . SER A 1 79 ? -7.218 6.294 -8.445 1.00 95.75 79 SER A O 1
ATOM 639 N N . SER A 1 80 ? -6.768 5.400 -6.447 1.00 96.81 80 SER A N 1
ATOM 640 C CA . SER A 1 80 ? -7.223 6.552 -5.658 1.00 96.81 80 SER A CA 1
ATOM 641 C C . SER A 1 80 ? -6.072 7.311 -4.990 1.00 96.81 80 SER A C 1
ATOM 643 O O . SER A 1 80 ? -4.932 6.855 -4.951 1.00 96.81 80 SER A O 1
ATOM 645 N N . GLN A 1 81 ? -6.397 8.439 -4.349 1.00 96.38 81 GLN A N 1
ATOM 646 C CA . GLN A 1 81 ? -5.456 9.237 -3.546 1.00 96.38 81 GLN A CA 1
ATOM 647 C C . GLN A 1 81 ? -4.856 8.487 -2.342 1.00 96.38 81 GLN A C 1
ATOM 649 O O . GLN A 1 81 ? -3.879 8.951 -1.757 1.00 96.38 81 GLN A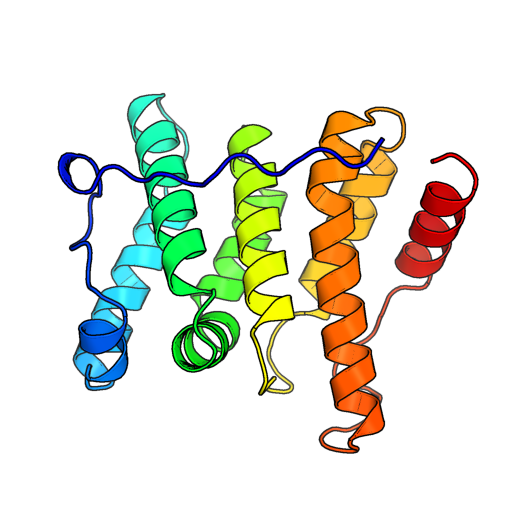 O 1
ATOM 654 N N . VAL A 1 82 ? -5.396 7.320 -1.973 1.00 97.94 82 VAL A N 1
ATOM 655 C CA . VAL A 1 82 ? -4.818 6.484 -0.911 1.00 97.94 82 VAL A CA 1
ATOM 656 C C . VAL A 1 82 ? -3.428 5.985 -1.305 1.00 97.94 82 VAL A C 1
ATOM 658 O O . VAL A 1 82 ? -2.538 5.974 -0.459 1.00 97.94 82 VAL A O 1
ATOM 661 N N . PHE A 1 83 ? -3.208 5.611 -2.568 1.00 98.19 83 PHE A N 1
ATOM 662 C CA . PHE A 1 83 ? -1.928 5.044 -2.996 1.00 98.19 83 PHE A CA 1
ATOM 663 C C . PHE A 1 83 ? -0.765 6.054 -2.942 1.00 98.19 83 PHE A C 1
ATOM 665 O O . PHE A 1 83 ? 0.232 5.746 -2.284 1.00 98.19 83 PHE A O 1
ATOM 672 N N . PRO A 1 84 ? -0.885 7.287 -3.483 1.00 97.94 84 PRO A N 1
ATOM 673 C CA . PRO A 1 84 ? 0.117 8.335 -3.270 1.00 97.94 84 PRO A CA 1
ATOM 674 C C . PRO A 1 84 ? 0.395 8.628 -1.789 1.00 97.94 84 PRO A C 1
ATOM 676 O O . PRO A 1 84 ? 1.551 8.774 -1.395 1.00 97.94 84 PRO A O 1
ATOM 679 N N . ILE A 1 85 ? -0.637 8.647 -0.938 1.00 98.06 85 ILE A N 1
ATOM 680 C CA . ILE A 1 85 ? -0.453 8.873 0.504 1.00 98.06 85 ILE A CA 1
ATOM 681 C C . ILE A 1 85 ? 0.297 7.709 1.155 1.00 98.06 85 ILE A C 1
ATOM 683 O O . ILE A 1 85 ? 1.147 7.943 2.008 1.00 98.06 85 ILE A O 1
ATOM 687 N N . LEU A 1 86 ? 0.056 6.459 0.751 1.0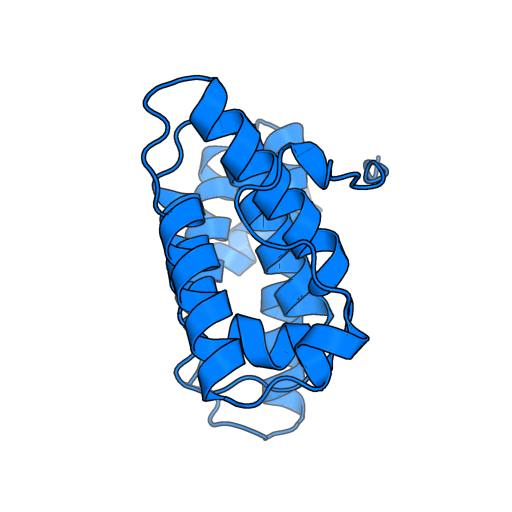0 98.38 86 LEU A N 1
ATOM 688 C CA . LEU A 1 86 ? 0.847 5.320 1.226 1.00 98.38 86 LEU A CA 1
ATOM 689 C C . LEU A 1 86 ? 2.326 5.469 0.838 1.00 98.38 86 LEU A C 1
ATOM 691 O O . LEU A 1 86 ? 3.193 5.272 1.687 1.00 98.38 86 LEU A O 1
ATOM 695 N N . ILE A 1 87 ? 2.630 5.886 -0.395 1.00 98.12 87 ILE A N 1
ATOM 696 C CA . ILE A 1 87 ? 4.011 6.173 -0.826 1.00 98.12 87 ILE A CA 1
ATOM 697 C C . ILE A 1 87 ? 4.625 7.282 0.042 1.00 98.12 87 ILE A C 1
ATOM 699 O O . ILE A 1 87 ? 5.739 7.138 0.550 1.00 98.12 87 ILE A O 1
ATOM 703 N N . GLN A 1 88 ? 3.879 8.359 0.298 1.00 97.25 88 GLN A N 1
ATOM 704 C CA . GLN A 1 88 ? 4.316 9.438 1.183 1.00 97.25 88 GLN A CA 1
ATOM 705 C C . GLN A 1 88 ? 4.587 8.933 2.608 1.00 97.25 88 GLN A C 1
ATOM 707 O O . GLN A 1 88 ? 5.610 9.285 3.195 1.00 97.25 88 GLN A O 1
ATOM 712 N N . GLN A 1 89 ? 3.724 8.080 3.168 1.00 96.81 89 GLN A N 1
ATOM 713 C CA . GLN A 1 89 ? 3.923 7.504 4.501 1.00 96.81 89 GLN A CA 1
ATOM 714 C C . GLN A 1 89 ? 5.136 6.571 4.551 1.00 96.81 89 GLN A C 1
ATOM 716 O O . GLN A 1 89 ? 5.851 6.555 5.552 1.00 96.81 89 GLN A O 1
ATOM 721 N N . LEU A 1 90 ? 5.425 5.846 3.470 1.00 95.38 90 LEU A N 1
ATOM 722 C CA . LEU A 1 90 ? 6.625 5.019 3.370 1.00 95.38 90 LEU A CA 1
ATOM 723 C C . LEU A 1 90 ? 7.910 5.867 3.458 1.00 95.38 90 LEU A C 1
ATOM 725 O O . LEU A 1 90 ? 8.883 5.441 4.082 1.00 95.38 90 LEU A O 1
ATOM 729 N N . ARG A 1 91 ? 7.887 7.086 2.898 1.00 94.50 91 ARG A N 1
ATOM 730 C CA . ARG A 1 91 ? 8.989 8.064 2.948 1.00 94.50 91 ARG A CA 1
ATOM 731 C C . ARG A 1 91 ? 9.075 8.781 4.301 1.00 94.50 91 ARG A C 1
ATOM 733 O O . ARG A 1 91 ? 10.165 8.931 4.850 1.00 94.50 91 ARG A O 1
ATOM 740 N N . ALA A 1 92 ? 7.939 9.237 4.829 1.00 93.19 92 ALA A N 1
ATOM 741 C CA . ALA A 1 92 ? 7.883 10.218 5.915 1.00 93.19 92 ALA A CA 1
ATOM 742 C C . ALA A 1 92 ? 7.701 9.629 7.323 1.00 93.19 92 ALA A C 1
ATOM 744 O O . ALA A 1 92 ? 8.128 10.262 8.289 1.00 93.19 92 ALA A O 1
ATOM 745 N N . ALA A 1 93 ? 7.083 8.450 7.475 1.00 92.50 93 ALA A N 1
ATOM 746 C CA . ALA A 1 93 ? 6.835 7.869 8.800 1.00 92.50 93 ALA A CA 1
ATOM 747 C C . ALA A 1 93 ? 8.158 7.641 9.542 1.00 92.50 93 ALA A C 1
ATOM 749 O O . ALA A 1 93 ? 9.135 7.214 8.932 1.00 92.50 93 ALA A O 1
ATOM 750 N N . THR A 1 94 ? 8.229 7.898 10.845 1.00 87.00 94 THR A N 1
ATOM 751 C CA . THR A 1 94 ? 9.472 7.681 11.613 1.00 87.00 94 THR A CA 1
ATOM 752 C C . THR A 1 94 ? 9.529 6.267 12.188 1.00 87.00 94 THR A C 1
ATOM 754 O O . THR A 1 94 ? 10.609 5.696 12.347 1.00 87.00 94 THR A O 1
ATOM 757 N N . GLY A 1 95 ? 8.366 5.664 12.452 1.00 89.94 95 GLY A N 1
ATOM 758 C CA . GLY A 1 95 ? 8.254 4.297 12.943 1.00 89.94 95 GLY A CA 1
ATOM 759 C C . GLY A 1 95 ? 8.448 3.245 11.849 1.00 89.94 95 GLY A C 1
ATOM 760 O O . GLY A 1 95 ? 7.646 3.141 10.920 1.00 89.94 95 GLY A O 1
ATOM 761 N N . TRP A 1 96 ? 9.450 2.376 12.009 1.00 90.06 96 TRP A N 1
ATOM 762 C CA . TRP A 1 96 ? 9.667 1.234 11.108 1.00 90.06 96 TRP A CA 1
ATOM 763 C C . TRP A 1 96 ? 8.479 0.272 11.034 1.00 90.06 96 TRP A C 1
ATOM 765 O O . TRP A 1 96 ? 8.250 -0.317 9.984 1.00 90.06 96 TRP A O 1
ATOM 775 N N . ASP A 1 97 ? 7.710 0.131 12.115 1.00 90.81 97 ASP A N 1
ATOM 776 C CA . ASP A 1 97 ? 6.502 -0.704 12.132 1.00 90.81 97 ASP A CA 1
ATOM 777 C C . ASP A 1 97 ? 5.403 -0.139 11.216 1.00 90.81 97 ASP A C 1
ATOM 779 O O . ASP A 1 97 ? 4.755 -0.874 10.471 1.00 90.81 97 ASP A O 1
ATOM 783 N N . ILE A 1 98 ? 5.252 1.190 11.190 1.00 94.06 98 ILE A N 1
ATOM 784 C CA . ILE A 1 98 ? 4.331 1.874 10.277 1.00 94.06 98 ILE A CA 1
ATOM 785 C C . ILE A 1 98 ? 4.824 1.709 8.842 1.00 94.06 98 ILE A C 1
ATOM 787 O O . ILE A 1 98 ? 4.054 1.253 8.003 1.00 94.06 98 ILE A O 1
ATOM 791 N N . ARG A 1 99 ? 6.109 1.977 8.561 1.00 95.06 99 ARG A N 1
ATOM 792 C CA . ARG A 1 99 ? 6.684 1.772 7.217 1.00 95.06 99 ARG A CA 1
ATOM 793 C C . ARG A 1 99 ? 6.509 0.334 6.726 1.00 95.06 99 ARG A C 1
ATOM 795 O O . ARG A 1 99 ? 6.129 0.126 5.578 1.00 95.06 99 ARG A O 1
ATOM 802 N N . ALA A 1 100 ? 6.750 -0.657 7.584 1.00 94.56 100 ALA A N 1
ATOM 803 C CA . ALA A 1 100 ? 6.586 -2.067 7.243 1.00 94.56 100 ALA A CA 1
ATOM 804 C C . ALA A 1 100 ? 5.125 -2.413 6.912 1.00 94.56 100 ALA A C 1
ATOM 806 O O . ALA A 1 100 ? 4.868 -3.112 5.934 1.00 94.56 100 ALA A O 1
ATOM 807 N N . ASN A 1 101 ? 4.160 -1.895 7.679 1.00 95.62 101 ASN A N 1
ATOM 808 C CA . ASN A 1 101 ? 2.740 -2.122 7.409 1.00 95.62 101 ASN A CA 1
ATOM 809 C C . ASN A 1 101 ? 2.222 -1.332 6.200 1.00 95.62 101 ASN A C 1
ATOM 811 O O . ASN A 1 101 ? 1.400 -1.850 5.452 1.00 95.62 101 ASN A O 1
ATOM 815 N N . VAL A 1 102 ? 2.741 -0.130 5.944 1.00 97.62 102 VAL A N 1
ATOM 816 C CA . VAL A 1 102 ? 2.487 0.614 4.701 1.00 97.62 102 VAL A CA 1
ATOM 817 C C . VAL A 1 102 ? 2.976 -0.187 3.497 1.00 97.62 102 VAL A C 1
ATOM 819 O O . VAL A 1 102 ? 2.210 -0.409 2.563 1.00 97.62 102 VAL A O 1
ATOM 822 N N . ALA A 1 103 ? 4.214 -0.689 3.540 1.00 97.62 103 ALA A N 1
ATOM 823 C CA . ALA A 1 103 ? 4.751 -1.539 2.482 1.00 97.62 103 ALA A CA 1
ATOM 824 C C . ALA A 1 103 ? 3.918 -2.814 2.299 1.00 97.62 103 ALA A C 1
ATOM 826 O O . ALA A 1 103 ? 3.641 -3.206 1.171 1.00 97.62 103 ALA A O 1
ATOM 827 N N . ARG A 1 104 ? 3.441 -3.425 3.392 1.00 96.69 104 ARG A N 1
ATOM 828 C CA . ARG A 1 104 ? 2.524 -4.569 3.327 1.00 96.69 104 ARG A CA 1
ATOM 829 C C . ARG A 1 104 ? 1.218 -4.227 2.606 1.00 96.69 104 ARG A C 1
ATOM 831 O O . ARG A 1 104 ? 0.804 -5.001 1.750 1.00 96.69 104 ARG A O 1
ATOM 838 N N . VAL A 1 105 ? 0.587 -3.091 2.915 1.00 98.06 105 VAL A N 1
ATOM 839 C CA . VAL A 1 105 ? -0.631 -2.640 2.214 1.00 98.06 105 VAL A CA 1
ATOM 840 C C . VAL A 1 105 ? -0.342 -2.403 0.731 1.00 98.06 105 VAL A C 1
ATOM 842 O O . VAL A 1 105 ? -1.111 -2.867 -0.101 1.00 98.06 105 VAL A O 1
ATOM 845 N N . ILE A 1 106 ? 0.777 -1.752 0.389 1.00 98.50 106 ILE A N 1
ATOM 846 C CA . ILE A 1 106 ? 1.206 -1.539 -1.005 1.00 98.50 106 ILE A CA 1
ATOM 847 C C . ILE A 1 106 ? 1.391 -2.873 -1.740 1.00 98.50 106 ILE A C 1
ATOM 849 O O . ILE A 1 106 ? 0.882 -3.032 -2.845 1.00 98.50 106 ILE A O 1
ATOM 853 N N . GLY A 1 107 ? 2.077 -3.840 -1.126 1.00 98.06 107 GLY A N 1
ATOM 854 C CA . GLY A 1 107 ? 2.284 -5.162 -1.717 1.00 98.06 107 GLY A CA 1
ATOM 855 C C . GLY A 1 107 ? 0.978 -5.925 -1.926 1.00 98.06 107 GLY A C 1
ATOM 856 O O . GLY A 1 107 ? 0.773 -6.501 -2.986 1.00 98.06 107 GLY A O 1
ATOM 857 N N . LEU A 1 108 ? 0.058 -5.882 -0.957 1.00 97.75 108 LEU A N 1
ATOM 858 C CA . LEU A 1 108 ? -1.257 -6.514 -1.099 1.00 97.75 108 LEU A CA 1
ATOM 859 C C . LEU A 1 108 ? -2.127 -5.820 -2.154 1.00 97.75 108 LEU A C 1
ATOM 861 O O . LEU A 1 108 ? -2.808 -6.501 -2.915 1.00 97.75 108 LEU A O 1
ATOM 865 N N . LEU A 1 109 ? -2.088 -4.485 -2.234 1.00 98.25 109 LEU A N 1
ATOM 866 C CA . LEU A 1 109 ? -2.727 -3.756 -3.328 1.00 98.25 109 LEU A CA 1
ATOM 867 C C . LEU A 1 109 ? -2.191 -4.260 -4.665 1.00 98.25 109 LEU A C 1
ATOM 869 O O . LEU A 1 109 ? -2.986 -4.641 -5.514 1.00 98.25 109 LEU A O 1
ATOM 873 N N . ALA A 1 110 ? -0.869 -4.327 -4.831 1.00 97.88 110 ALA A N 1
ATOM 874 C CA . ALA A 1 110 ? -0.260 -4.790 -6.071 1.00 97.88 110 ALA A CA 1
ATOM 875 C C . ALA A 1 110 ? -0.657 -6.235 -6.424 1.00 97.88 110 ALA A C 1
ATOM 877 O O . ALA A 1 110 ? -1.075 -6.487 -7.551 1.00 97.88 110 ALA A O 1
ATOM 878 N N . LEU A 1 111 ? -0.622 -7.144 -5.446 1.00 97.44 111 LEU A N 1
ATOM 879 C CA . LEU A 1 111 ? -0.978 -8.558 -5.607 1.00 97.44 111 LEU A CA 1
ATOM 880 C C . LEU A 1 111 ? -2.426 -8.765 -6.084 1.00 97.44 111 LEU A C 1
ATOM 882 O O . LEU A 1 111 ? -2.700 -9.643 -6.900 1.00 97.44 111 LEU A O 1
ATOM 886 N N . HIS A 1 112 ? -3.371 -7.990 -5.547 1.00 97.25 112 HIS A N 1
ATOM 887 C CA . HIS A 1 112 ? -4.801 -8.175 -5.811 1.00 97.25 112 HIS A CA 1
ATOM 888 C C . HIS A 1 112 ? -5.360 -7.237 -6.882 1.00 97.25 112 HIS A C 1
ATOM 890 O O . HIS A 1 112 ? -6.525 -7.377 -7.259 1.00 97.25 112 HIS A O 1
ATOM 896 N N . THR A 1 113 ? -4.551 -6.305 -7.385 1.00 96.44 113 THR A N 1
ATOM 897 C CA . THR A 1 113 ? -4.948 -5.392 -8.454 1.00 96.44 113 THR A CA 1
ATOM 898 C C . THR A 1 113 ? -4.950 -6.119 -9.791 1.00 96.44 113 THR A C 1
ATOM 900 O O . THR A 1 113 ? -3.942 -6.666 -10.231 1.00 96.44 113 THR A O 1
ATOM 903 N N . SER A 1 114 ? -6.090 -6.089 -10.475 1.00 91.88 114 SER A N 1
ATOM 904 C CA . SER A 1 114 ? -6.223 -6.594 -11.840 1.00 91.88 114 SER A CA 1
ATOM 905 C C . SER A 1 114 ? -6.273 -5.498 -12.888 1.00 91.88 114 SER A C 1
ATOM 907 O O . SER A 1 114 ? -6.212 -5.833 -14.062 1.00 91.88 114 SER A O 1
ATOM 909 N N . GLU A 1 115 ? -6.410 -4.231 -12.506 1.00 88.06 115 GLU A N 1
ATOM 910 C CA . GLU A 1 115 ? -6.525 -3.078 -13.403 1.00 88.06 115 GLU A CA 1
ATOM 911 C C . GLU A 1 115 ? -5.630 -1.960 -12.878 1.00 88.06 115 GLU A C 1
ATOM 913 O O . GLU A 1 115 ? -5.740 -1.574 -11.717 1.00 88.06 115 GLU A O 1
ATOM 918 N N . LEU A 1 116 ? -4.730 -1.454 -13.719 1.00 91.00 116 LEU A N 1
ATOM 919 C CA . LEU A 1 116 ? -3.787 -0.415 -13.330 1.00 91.00 116 LEU A CA 1
ATOM 920 C C . LEU A 1 116 ? -3.848 0.710 -14.354 1.00 91.00 116 LEU A C 1
ATOM 922 O O . LEU A 1 116 ? -3.529 0.487 -15.515 1.00 91.00 116 LEU A O 1
ATOM 926 N N . GLY A 1 117 ? -4.265 1.899 -13.924 1.00 88.75 117 GLY A N 1
ATOM 927 C CA . GLY A 1 117 ? -4.263 3.080 -14.784 1.00 88.75 117 GLY A CA 1
ATOM 928 C C . GLY A 1 117 ? -2.854 3.646 -14.975 1.00 88.75 117 GLY A C 1
ATOM 929 O O . GLY A 1 117 ? -2.034 3.612 -14.056 1.00 88.75 117 GLY A O 1
ATOM 930 N N . GLU A 1 118 ? -2.590 4.230 -16.143 1.00 87.50 118 GLU A N 1
ATOM 931 C CA . GLU A 1 118 ? -1.276 4.791 -16.509 1.00 87.50 118 GLU A CA 1
ATOM 932 C C . GLU A 1 1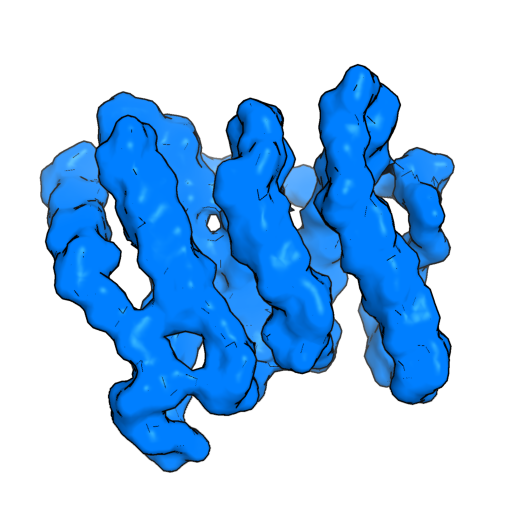18 ? -0.770 5.845 -15.512 1.00 87.50 118 GLU A C 1
ATOM 934 O O . GLU A 1 118 ? 0.420 5.921 -15.230 1.00 87.50 118 GLU A O 1
ATOM 939 N N . ASN A 1 119 ? -1.681 6.617 -14.912 1.00 88.88 119 ASN A N 1
ATOM 940 C CA . ASN A 1 119 ? -1.349 7.698 -13.977 1.00 88.88 119 ASN A CA 1
ATOM 941 C C . ASN A 1 119 ? -1.052 7.224 -12.544 1.00 88.88 119 ASN A C 1
ATOM 943 O O . ASN A 1 119 ? -0.767 8.047 -11.672 1.00 88.88 119 ASN A O 1
ATOM 947 N N . VAL A 1 120 ? -1.168 5.924 -12.255 1.00 94.12 120 VAL A N 1
ATOM 948 C CA . VAL A 1 120 ? -0.879 5.402 -10.915 1.00 94.12 120 VAL A CA 1
ATOM 949 C C . VAL A 1 120 ? 0.642 5.419 -10.691 1.00 94.12 120 VAL A C 1
ATOM 951 O O . VAL A 1 120 ? 1.371 4.813 -11.477 1.00 94.12 120 VAL A O 1
ATOM 954 N N . PRO A 1 121 ? 1.156 6.054 -9.615 1.00 95.62 121 PRO A N 1
ATOM 955 C CA . PRO A 1 121 ? 2.594 6.268 -9.398 1.00 95.62 121 PRO A CA 1
ATOM 956 C C . PRO A 1 121 ? 3.334 5.009 -8.897 1.00 95.62 121 PRO A C 1
ATOM 958 O O . PRO A 1 121 ? 4.053 5.031 -7.898 1.00 95.62 121 PRO A O 1
ATOM 961 N N . VAL A 1 122 ? 3.173 3.877 -9.587 1.00 95.81 122 VAL A N 1
ATOM 962 C CA . VAL A 1 122 ? 3.808 2.594 -9.232 1.00 95.81 122 VAL A CA 1
ATOM 963 C C . VAL A 1 122 ? 5.333 2.684 -9.326 1.00 95.81 122 VAL A C 1
ATOM 965 O O . VAL A 1 122 ? 6.035 2.185 -8.446 1.00 95.81 122 VAL A O 1
ATOM 968 N N . SER A 1 123 ? 5.859 3.390 -10.330 1.00 95.31 123 SER A N 1
ATOM 969 C CA . SER A 1 123 ? 7.300 3.635 -10.486 1.00 95.31 123 SER A CA 1
ATOM 970 C C . SER A 1 123 ? 7.915 4.384 -9.300 1.00 95.31 123 SER A C 1
ATOM 972 O O . SER A 1 123 ? 9.045 4.086 -8.901 1.00 95.31 123 SER A O 1
ATOM 974 N N . GLU A 1 124 ? 7.177 5.318 -8.690 1.00 96.81 124 GLU A N 1
ATOM 975 C CA . GLU A 1 124 ? 7.636 6.019 -7.485 1.00 96.81 124 GLU A CA 1
ATOM 976 C C . GLU A 1 124 ? 7.705 5.057 -6.292 1.00 96.81 124 GLU A C 1
ATOM 978 O O . GLU A 1 124 ? 8.711 5.028 -5.580 1.00 96.81 124 GLU A O 1
ATOM 983 N N . ALA A 1 125 ? 6.685 4.209 -6.116 1.00 97.81 125 ALA A N 1
ATOM 984 C CA . ALA A 1 125 ? 6.679 3.186 -5.072 1.00 97.81 125 ALA A CA 1
ATOM 985 C C . ALA A 1 125 ? 7.857 2.205 -5.219 1.00 97.81 125 ALA A C 1
ATOM 987 O O . ALA A 1 125 ? 8.537 1.904 -4.237 1.00 97.81 125 ALA A O 1
ATOM 988 N N . ILE A 1 126 ? 8.139 1.745 -6.444 1.00 97.94 126 ILE A N 1
ATOM 989 C CA . ILE A 1 126 ? 9.268 0.852 -6.754 1.00 97.94 126 ILE A CA 1
ATOM 990 C C . ILE A 1 126 ? 10.602 1.519 -6.429 1.00 97.94 126 ILE A C 1
ATOM 992 O O . ILE A 1 126 ? 11.468 0.894 -5.810 1.00 97.94 126 ILE A O 1
ATOM 996 N N . THR A 1 127 ? 10.770 2.780 -6.829 1.00 97.69 127 THR A N 1
ATOM 997 C CA . THR A 1 127 ? 11.992 3.550 -6.567 1.00 97.69 127 THR A CA 1
ATOM 998 C C . THR A 1 127 ? 12.230 3.675 -5.065 1.00 97.69 127 THR A C 1
ATOM 1000 O O . THR A 1 127 ? 13.287 3.278 -4.575 1.00 97.69 127 THR A O 1
ATOM 1003 N N . LEU A 1 128 ? 11.211 4.098 -4.315 1.00 97.81 128 LEU A N 1
ATOM 1004 C CA . LEU A 1 128 ? 11.307 4.287 -2.870 1.00 97.81 128 LEU A CA 1
ATOM 1005 C C . LEU A 1 128 ? 11.563 2.972 -2.116 1.00 97.81 128 LEU A C 1
ATOM 1007 O O . LEU A 1 128 ? 12.406 2.918 -1.222 1.00 97.81 128 LEU A O 1
ATOM 1011 N N . LEU A 1 129 ? 10.875 1.883 -2.475 1.00 97.69 129 LEU A N 1
ATOM 1012 C CA . LEU A 1 129 ? 11.127 0.567 -1.875 1.00 97.69 129 LEU A CA 1
ATOM 1013 C C . LEU A 1 129 ? 12.545 0.071 -2.181 1.00 97.69 129 LEU A C 1
ATOM 1015 O O . LEU A 1 129 ? 13.202 -0.494 -1.306 1.00 97.69 129 LEU A O 1
ATOM 1019 N N . THR A 1 130 ? 13.038 0.309 -3.397 1.00 97.31 130 THR A N 1
ATOM 1020 C CA . THR A 1 130 ? 14.408 -0.036 -3.799 1.00 97.31 130 THR A CA 1
ATOM 1021 C C . THR A 1 130 ? 15.444 0.704 -2.954 1.00 97.31 130 THR A C 1
ATOM 1023 O O . THR A 1 130 ? 16.409 0.090 -2.491 1.00 97.31 130 THR A O 1
ATOM 1026 N N . GLU A 1 131 ? 15.249 2.006 -2.738 1.00 96.25 131 GLU A N 1
ATOM 1027 C CA . GLU A 1 131 ? 16.103 2.837 -1.884 1.00 96.25 131 GLU A CA 1
ATOM 1028 C C . GLU A 1 131 ? 16.090 2.332 -0.440 1.00 96.25 131 GLU A C 1
ATOM 1030 O O . GLU A 1 131 ? 17.147 2.025 0.111 1.00 96.25 131 GLU A O 1
ATOM 1035 N N . LEU A 1 132 ? 14.905 2.108 0.136 1.00 95.56 132 LEU A N 1
ATOM 1036 C CA . LEU A 1 132 ? 14.769 1.611 1.506 1.00 95.56 132 LEU A CA 1
ATOM 1037 C C . LEU A 1 132 ? 15.427 0.243 1.707 1.00 95.56 132 LEU A C 1
ATOM 1039 O O . LEU A 1 132 ? 16.090 0.022 2.723 1.00 95.56 132 LEU A O 1
ATOM 1043 N N . ILE A 1 133 ? 15.284 -0.683 0.754 1.00 95.31 133 ILE A N 1
ATOM 1044 C CA . ILE A 1 133 ? 15.951 -1.991 0.820 1.00 95.31 133 ILE A CA 1
ATOM 1045 C C . ILE A 1 133 ? 17.469 -1.821 0.743 1.00 95.31 133 ILE A C 1
ATOM 1047 O O . ILE A 1 133 ? 18.195 -2.480 1.488 1.00 95.31 133 ILE A O 1
ATOM 1051 N N . ARG A 1 134 ? 17.961 -0.945 -0.139 1.00 94.69 134 ARG A N 1
ATOM 1052 C CA . ARG A 1 134 ? 19.394 -0.668 -0.289 1.00 94.69 134 ARG A CA 1
ATOM 1053 C C . ARG A 1 134 ? 19.991 -0.080 0.989 1.00 94.69 134 ARG A C 1
ATOM 1055 O O . ARG A 1 134 ? 21.023 -0.566 1.447 1.00 94.69 134 ARG A O 1
ATOM 1062 N N . GLU A 1 135 ? 19.343 0.923 1.569 1.00 93.38 135 GLU A N 1
ATOM 1063 C CA . GLU A 1 135 ? 19.760 1.571 2.819 1.00 93.38 135 GLU A CA 1
ATOM 1064 C C . GLU A 1 135 ? 19.770 0.588 3.994 1.00 93.38 135 GLU A C 1
ATOM 1066 O O . GLU A 1 135 ? 20.654 0.626 4.847 1.00 93.38 135 GLU A O 1
ATOM 1071 N N . ASN A 1 136 ? 18.816 -0.345 4.010 1.00 91.50 136 ASN A N 1
ATOM 1072 C CA . ASN A 1 136 ? 18.630 -1.307 5.093 1.00 91.50 136 ASN A CA 1
ATOM 1073 C C . ASN A 1 136 ? 19.123 -2.711 4.730 1.00 91.50 136 ASN A C 1
ATOM 1075 O O . ASN A 1 136 ? 18.708 -3.693 5.342 1.00 91.50 136 ASN A O 1
ATOM 1079 N N . PHE A 1 137 ? 20.036 -2.829 3.763 1.00 89.62 137 PHE A N 1
ATOM 1080 C CA . PHE A 1 137 ? 20.400 -4.114 3.165 1.00 89.62 137 PHE A CA 1
ATOM 1081 C C . PHE A 1 137 ? 20.937 -5.142 4.181 1.00 89.62 137 PHE A C 1
ATOM 1083 O O . PHE A 1 137 ? 20.657 -6.340 4.076 1.00 89.62 137 PHE A O 1
ATOM 1090 N N . ARG A 1 138 ? 21.676 -4.666 5.196 1.00 90.81 138 ARG A N 1
ATOM 1091 C CA . ARG A 1 138 ? 22.215 -5.486 6.300 1.00 90.81 138 ARG A CA 1
ATOM 1092 C C . ARG A 1 138 ? 21.171 -5.833 7.370 1.00 90.81 138 ARG A C 1
ATOM 1094 O O . ARG A 1 138 ? 21.403 -6.727 8.175 1.00 90.81 138 ARG A O 1
ATOM 1101 N N . ASN A 1 139 ? 20.031 -5.143 7.396 1.00 90.88 139 ASN A N 1
ATOM 1102 C CA . ASN A 1 139 ? 18.940 -5.414 8.324 1.00 90.88 139 ASN A CA 1
ATOM 1103 C C . ASN A 1 139 ? 17.954 -6.396 7.683 1.00 90.88 139 ASN A C 1
ATOM 1105 O O . ASN A 1 139 ? 16.989 -6.001 7.027 1.00 90.88 139 ASN A O 1
ATOM 1109 N N . SER A 1 140 ? 18.188 -7.693 7.894 1.00 88.25 140 SER A N 1
ATOM 1110 C CA . SER A 1 140 ? 17.376 -8.756 7.292 1.00 88.25 140 SER A CA 1
ATOM 1111 C C . SER A 1 140 ? 15.885 -8.627 7.598 1.00 88.25 140 SER A C 1
ATOM 1113 O O . SER A 1 140 ? 15.074 -8.907 6.722 1.00 88.25 140 SER A O 1
ATOM 1115 N N . LYS A 1 141 ? 15.513 -8.149 8.793 1.00 87.75 141 LYS A N 1
ATOM 1116 C CA . LYS A 1 141 ? 14.107 -7.968 9.177 1.00 87.75 141 LYS A CA 1
ATOM 1117 C C . LYS A 1 141 ? 13.434 -6.889 8.329 1.00 87.75 141 LYS A C 1
ATOM 1119 O O . LYS A 1 141 ? 12.395 -7.152 7.738 1.00 87.75 141 LYS A O 1
ATOM 1124 N N . LEU A 1 142 ? 14.037 -5.701 8.226 1.00 87.75 142 LEU A N 1
ATOM 1125 C CA . LEU A 1 142 ? 13.481 -4.608 7.416 1.00 87.75 142 LEU A CA 1
ATOM 1126 C C . LEU A 1 142 ? 13.496 -4.943 5.924 1.00 87.75 142 LEU A C 1
ATOM 1128 O O . LEU A 1 142 ? 12.502 -4.730 5.234 1.00 87.75 142 LEU A O 1
ATOM 1132 N N . LYS A 1 143 ? 14.583 -5.555 5.440 1.00 89.75 143 LYS A N 1
ATOM 1133 C CA . LYS A 1 143 ? 14.675 -6.061 4.066 1.00 89.75 143 LYS A CA 1
ATOM 1134 C C . LYS A 1 143 ? 13.516 -7.009 3.744 1.00 89.75 143 LYS A C 1
ATOM 1136 O O . LYS A 1 143 ? 12.847 -6.824 2.735 1.00 89.75 143 LYS A O 1
ATOM 1141 N N . GLN A 1 144 ? 13.235 -7.976 4.619 1.00 87.44 144 GLN A N 1
ATOM 1142 C CA . GLN A 1 144 ? 12.133 -8.929 4.445 1.00 87.44 144 GLN A CA 1
ATOM 1143 C C . GLN A 1 144 ? 10.741 -8.288 4.538 1.00 87.44 144 GLN A C 1
ATOM 1145 O O . GLN A 1 144 ? 9.791 -8.858 4.008 1.00 87.44 144 GLN A O 1
ATOM 1150 N N . CYS A 1 145 ? 10.598 -7.114 5.160 1.00 90.12 145 CYS A N 1
ATOM 1151 C CA . CYS A 1 145 ? 9.340 -6.365 5.153 1.00 90.12 145 CYS A CA 1
ATOM 1152 C C . CYS A 1 145 ? 9.078 -5.663 3.811 1.00 90.12 145 CYS A C 1
ATOM 1154 O O . CYS A 1 145 ? 7.934 -5.620 3.368 1.00 90.12 145 CYS A O 1
ATOM 1156 N N . PHE A 1 146 ? 10.113 -5.118 3.167 1.00 94.75 146 PHE A N 1
ATOM 1157 C CA . PHE A 1 146 ? 9.964 -4.309 1.949 1.00 94.75 146 PHE A CA 1
ATOM 1158 C C . PHE A 1 146 ? 10.082 -5.115 0.655 1.00 94.75 146 PHE A C 1
ATOM 1160 O O . PHE A 1 146 ? 9.413 -4.804 -0.329 1.00 94.75 146 PHE A O 1
ATOM 1167 N N . LEU A 1 147 ? 10.912 -6.161 0.657 1.00 94.62 147 LEU A N 1
ATOM 1168 C CA . LEU A 1 147 ? 11.184 -6.979 -0.522 1.00 94.62 147 LEU A CA 1
ATOM 1169 C C . LEU A 1 147 ? 9.921 -7.605 -1.146 1.00 94.62 147 LEU A C 1
ATOM 1171 O O . LEU A 1 147 ? 9.813 -7.548 -2.370 1.00 94.62 147 LEU A O 1
ATOM 1175 N N . PRO A 1 148 ? 8.946 -8.133 -0.373 1.00 94.75 148 PRO A N 1
ATOM 1176 C CA . PRO A 1 148 ? 7.706 -8.644 -0.952 1.00 94.75 148 PRO A CA 1
ATOM 1177 C C . PRO A 1 148 ? 6.933 -7.564 -1.710 1.00 94.75 148 PRO A C 1
ATOM 1179 O O . PRO A 1 148 ? 6.548 -7.785 -2.848 1.00 94.75 148 PRO A O 1
ATOM 1182 N N . ALA A 1 149 ? 6.779 -6.370 -1.131 1.00 97.38 149 ALA A N 1
ATOM 1183 C CA . ALA A 1 149 ? 6.059 -5.276 -1.780 1.00 97.38 149 ALA A CA 1
ATOM 1184 C C . ALA A 1 149 ? 6.718 -4.848 -3.100 1.00 97.38 149 ALA A C 1
ATOM 1186 O O . ALA A 1 149 ? 6.023 -4.619 -4.085 1.00 97.38 149 ALA A O 1
ATOM 1187 N N . LEU A 1 150 ? 8.056 -4.791 -3.137 1.00 97.69 150 LEU A N 1
ATOM 1188 C CA . LEU A 1 150 ? 8.797 -4.514 -4.369 1.00 97.69 150 LEU A CA 1
ATOM 1189 C C . LEU A 1 150 ? 8.550 -5.599 -5.428 1.00 97.69 150 LEU A C 1
ATOM 1191 O O . LEU A 1 150 ? 8.320 -5.274 -6.589 1.00 97.69 150 LEU A O 1
ATOM 1195 N N . GLY A 1 151 ? 8.583 -6.874 -5.028 1.00 96.56 151 GLY A N 1
ATOM 1196 C CA . GLY A 1 151 ? 8.318 -8.003 -5.920 1.00 96.56 151 GLY A CA 1
ATOM 1197 C C . GLY A 1 151 ? 6.915 -7.964 -6.527 1.00 96.56 151 GLY A C 1
ATOM 1198 O O . GLY A 1 151 ? 6.783 -8.093 -7.740 1.00 96.56 151 GLY A O 1
ATOM 1199 N N . GLU A 1 152 ? 5.889 -7.714 -5.709 1.00 97.44 152 GLU A N 1
ATOM 1200 C CA . GLU A 1 152 ? 4.495 -7.645 -6.171 1.00 97.44 152 GLU A CA 1
ATOM 1201 C C . GLU A 1 152 ? 4.260 -6.487 -7.152 1.00 97.44 152 GLU A C 1
ATOM 1203 O O . GLU A 1 152 ? 3.585 -6.662 -8.163 1.00 97.44 152 GLU A O 1
ATOM 1208 N N . LEU A 1 153 ? 4.854 -5.310 -6.916 1.00 97.25 153 LEU A N 1
ATOM 1209 C CA . LEU A 1 153 ? 4.733 -4.175 -7.844 1.00 97.25 153 LEU A CA 1
ATOM 1210 C C . LEU A 1 153 ? 5.394 -4.465 -9.197 1.00 97.25 153 LEU A C 1
ATOM 1212 O O . LEU A 1 153 ? 4.848 -4.111 -10.241 1.00 97.25 153 LEU A O 1
ATOM 1216 N N . LEU A 1 154 ? 6.557 -5.121 -9.190 1.00 96.00 154 LEU A N 1
ATOM 1217 C CA . LEU A 1 154 ? 7.245 -5.507 -10.422 1.00 96.00 154 LEU A CA 1
ATOM 1218 C C . LEU A 1 154 ? 6.469 -6.572 -11.191 1.00 96.00 154 LEU A C 1
ATOM 1220 O O . LEU A 1 154 ? 6.355 -6.479 -12.410 1.00 96.00 154 LEU A O 1
ATOM 1224 N N . TYR A 1 155 ? 5.910 -7.553 -10.480 1.00 94.94 155 TYR A N 1
ATOM 1225 C CA . TYR A 1 155 ? 5.040 -8.554 -11.081 1.00 94.94 155 TYR A CA 1
ATOM 1226 C C . TYR A 1 155 ? 3.784 -7.918 -11.687 1.00 94.94 155 TYR A C 1
ATOM 1228 O O . TYR A 1 155 ? 3.413 -8.268 -12.808 1.00 94.94 155 TYR A O 1
ATOM 1236 N N . LEU A 1 156 ? 3.160 -6.958 -10.994 1.00 94.62 156 LEU A N 1
ATOM 1237 C CA . LEU A 1 156 ? 1.997 -6.232 -11.500 1.00 94.62 156 LEU A CA 1
ATOM 1238 C C . LEU A 1 156 ? 2.313 -5.514 -12.819 1.00 94.62 156 LEU A C 1
ATOM 1240 O O . LEU A 1 156 ? 1.579 -5.706 -13.785 1.00 94.62 156 LEU A O 1
ATOM 1244 N N . ILE A 1 157 ? 3.403 -4.737 -12.886 1.00 92.62 157 ILE A N 1
ATOM 1245 C CA . ILE A 1 157 ? 3.797 -4.038 -14.125 1.00 92.62 157 ILE A CA 1
ATOM 1246 C C . ILE A 1 157 ? 4.087 -5.043 -15.240 1.00 92.62 157 ILE A C 1
ATOM 1248 O O . ILE A 1 157 ? 3.523 -4.924 -16.324 1.00 92.62 157 ILE A O 1
ATOM 1252 N N . ALA A 1 158 ? 4.901 -6.067 -14.970 1.00 91.31 158 ALA A N 1
ATOM 1253 C CA . ALA A 1 158 ? 5.249 -7.073 -15.972 1.00 91.31 158 ALA A CA 1
ATOM 1254 C C . ALA A 1 158 ? 4.000 -7.779 -16.531 1.00 91.31 158 ALA A C 1
ATOM 1256 O O . ALA A 1 158 ? 3.853 -7.935 -17.742 1.00 91.31 158 ALA A O 1
ATOM 1257 N N . SER A 1 159 ? 3.050 -8.123 -15.655 1.00 90.19 159 SER A N 1
ATOM 1258 C CA . SER A 1 159 ? 1.771 -8.738 -16.034 1.00 90.19 159 SER A CA 1
ATOM 1259 C C . SER A 1 159 ? 0.887 -7.811 -16.875 1.00 90.19 159 SER A C 1
ATOM 1261 O O . SER A 1 159 ? 0.033 -8.284 -17.627 1.00 90.19 159 SER A O 1
ATOM 1263 N N . LYS A 1 160 ? 1.032 -6.490 -16.718 1.00 87.25 160 LYS A N 1
ATOM 1264 C CA . LYS A 1 160 ? 0.273 -5.477 -17.463 1.00 87.25 160 LYS A CA 1
ATOM 1265 C C . LYS A 1 160 ? 0.875 -5.212 -18.837 1.00 87.25 160 LYS A C 1
ATOM 1267 O O . LYS A 1 160 ? 0.129 -5.107 -19.810 1.00 87.25 160 LYS A O 1
ATOM 1272 N N . GLU A 1 161 ? 2.200 -5.178 -18.924 1.00 84.50 161 GLU A N 1
ATOM 1273 C CA . GLU A 1 161 ? 2.926 -5.061 -20.189 1.00 84.50 161 GLU A CA 1
ATOM 1274 C C . GLU A 1 161 ? 2.722 -6.287 -21.089 1.00 84.50 161 GLU A C 1
ATOM 1276 O O . GLU A 1 161 ? 2.505 -6.129 -22.290 1.00 84.50 161 GLU A O 1
ATOM 1281 N N . GLU A 1 162 ? 2.730 -7.503 -20.527 1.00 82.75 162 GLU A N 1
ATOM 1282 C CA . GLU A 1 162 ? 2.521 -8.747 -21.288 1.00 82.75 162 GLU A CA 1
ATOM 1283 C C . GLU A 1 162 ? 1.152 -8.783 -21.983 1.00 82.75 162 GLU A C 1
ATOM 1285 O O . GLU A 1 162 ? 1.029 -9.250 -23.114 1.00 82.75 162 GLU A O 1
ATOM 1290 N N . LYS A 1 163 ? 0.121 -8.233 -21.333 1.00 81.00 163 LYS A N 1
ATOM 1291 C CA . LYS A 1 163 ? -1.242 -8.169 -21.880 1.00 81.00 163 LYS A CA 1
ATOM 1292 C C . LYS A 1 163 ? -1.425 -7.085 -22.945 1.00 81.00 163 LYS A C 1
ATOM 1294 O O . LYS A 1 163 ? -2.502 -7.005 -23.529 1.00 81.00 163 LYS A O 1
ATOM 1299 N N . GLY A 1 164 ? -0.410 -6.251 -23.189 1.00 71.75 164 GLY A N 1
ATOM 1300 C CA . GLY A 1 164 ? -0.474 -5.151 -24.153 1.00 71.75 164 GLY A CA 1
ATOM 1301 C C . GLY A 1 164 ? -1.512 -4.081 -23.802 1.00 71.75 164 GLY A C 1
ATOM 1302 O O . GLY A 1 164 ? -1.938 -3.344 -24.685 1.00 71.75 164 GLY A O 1
ATOM 1303 N N . GLU A 1 165 ? -1.944 -4.010 -22.537 1.00 68.19 165 GLU A N 1
ATOM 1304 C CA . GLU A 1 165 ? -3.005 -3.092 -22.104 1.00 68.19 165 GLU A CA 1
ATOM 1305 C C . GLU A 1 165 ? -2.557 -1.621 -22.154 1.00 68.19 165 GLU A C 1
ATOM 1307 O O . GLU A 1 165 ? -3.405 -0.741 -22.261 1.00 68.19 165 GLU A O 1
ATOM 1312 N N . HIS A 1 166 ? -1.246 -1.351 -22.088 1.00 66.19 166 HIS A N 1
ATOM 1313 C CA . HIS A 1 166 ? -0.690 0.001 -21.985 1.00 66.19 166 HIS A CA 1
ATOM 1314 C C . HIS A 1 166 ? 0.642 0.142 -22.749 1.00 66.19 166 HIS A C 1
ATOM 1316 O O . HIS A 1 166 ? 1.343 -0.857 -22.958 1.00 66.19 166 HIS A O 1
ATOM 1322 N N . PRO A 1 167 ? 1.030 1.367 -23.157 1.00 66.44 167 PRO A N 1
ATOM 1323 C CA . PRO A 1 167 ? 2.359 1.652 -23.691 1.00 66.44 167 PRO A CA 1
ATOM 1324 C C . PRO A 1 167 ? 3.471 1.206 -22.730 1.00 66.44 167 PRO A C 1
ATOM 1326 O O . PRO A 1 167 ? 3.391 1.434 -21.524 1.00 66.44 167 PRO A O 1
ATOM 1329 N N . ARG A 1 168 ? 4.566 0.649 -23.268 1.00 62.56 168 ARG A N 1
ATOM 1330 C CA . ARG A 1 168 ? 5.739 0.186 -22.485 1.00 62.56 168 ARG A CA 1
ATOM 1331 C C . ARG A 1 168 ? 6.435 1.284 -21.662 1.00 62.56 168 ARG A C 1
ATOM 1333 O O . ARG A 1 168 ? 7.345 0.994 -20.898 1.00 62.56 168 ARG A O 1
ATOM 1340 N N . GLU A 1 169 ? 6.051 2.545 -21.836 1.00 67.12 169 GLU A N 1
ATOM 1341 C CA . GLU A 1 169 ? 6.667 3.696 -21.168 1.00 67.12 169 GLU A CA 1
ATOM 1342 C C . GLU A 1 169 ? 5.876 4.192 -19.946 1.00 67.12 169 GLU A C 1
ATOM 1344 O O . GLU A 1 169 ? 6.380 5.038 -19.210 1.00 67.12 169 GLU A O 1
ATOM 1349 N N . CYS A 1 170 ? 4.671 3.666 -19.681 1.00 77.31 170 CYS A N 1
ATOM 1350 C CA . CYS 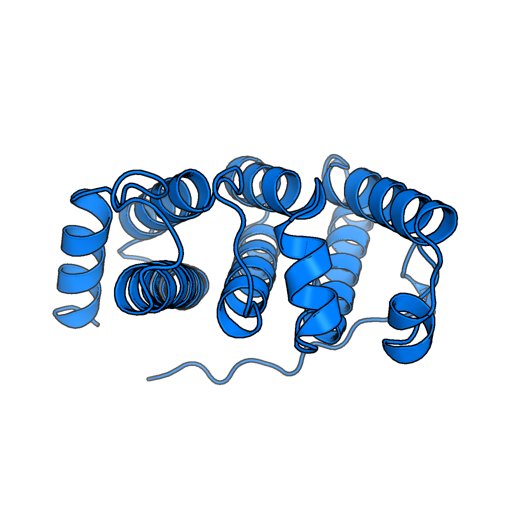A 1 170 ? 3.816 4.173 -18.600 1.00 77.31 170 CYS A CA 1
ATOM 1351 C C . CYS A 1 170 ? 4.401 3.944 -17.198 1.00 77.31 170 CYS A C 1
ATOM 1353 O O . CYS A 1 170 ? 4.197 4.771 -16.311 1.00 77.31 170 CYS A O 1
ATOM 1355 N N . TRP A 1 171 ? 5.156 2.857 -16.991 1.00 87.06 171 TRP A N 1
ATOM 1356 C CA . TRP A 1 171 ? 5.707 2.510 -15.677 1.00 87.06 171 TRP A CA 1
ATOM 1357 C C . TRP A 1 171 ? 7.182 2.114 -15.751 1.00 87.06 171 TRP A C 1
ATOM 1359 O O . TRP A 1 171 ? 7.548 0.941 -15.763 1.00 87.06 171 TRP A O 1
ATOM 1369 N N . ALA A 1 172 ? 8.062 3.114 -15.746 1.00 88.56 172 ALA A N 1
ATOM 1370 C CA . ALA A 1 172 ? 9.501 2.885 -15.719 1.00 88.56 172 ALA A CA 1
ATOM 1371 C C . ALA A 1 172 ? 9.945 2.151 -14.438 1.00 88.56 172 ALA A C 1
ATOM 1373 O O . ALA A 1 172 ? 9.581 2.536 -13.321 1.00 88.56 172 ALA A O 1
ATOM 1374 N N . VAL A 1 173 ? 10.792 1.131 -14.594 1.00 91.94 173 VAL A N 1
ATOM 1375 C CA . VAL A 1 173 ? 11.456 0.429 -13.487 1.00 91.94 173 VAL A CA 1
ATOM 1376 C C . VAL A 1 173 ? 12.925 0.865 -13.429 1.00 91.94 173 VAL A C 1
ATOM 1378 O O . VAL A 1 173 ? 13.654 0.680 -14.405 1.00 91.94 173 VAL A O 1
ATOM 1381 N N . PRO A 1 174 ? 13.418 1.420 -12.305 1.00 92.31 174 PRO A N 1
ATOM 1382 C CA . PRO A 1 174 ? 14.810 1.844 -12.210 1.00 92.31 174 PRO A CA 1
ATOM 1383 C C . PRO A 1 174 ? 15.763 0.638 -12.240 1.00 92.31 174 PRO A C 1
ATOM 1385 O O . PRO A 1 174 ? 15.545 -0.360 -11.552 1.00 92.31 174 PRO A O 1
ATOM 1388 N N . SER A 1 175 ? 16.895 0.751 -12.945 1.00 91.94 175 SER A N 1
ATOM 1389 C CA . SER A 1 175 ? 17.944 -0.294 -13.005 1.00 91.94 175 SER A CA 1
ATOM 1390 C C . SER A 1 175 ? 18.490 -0.687 -11.621 1.00 91.94 175 SER A C 1
ATOM 1392 O O . SER A 1 175 ? 18.925 -1.821 -11.377 1.00 91.94 175 SER A O 1
ATOM 1394 N N . ALA A 1 176 ? 18.413 0.251 -10.677 1.00 93.81 176 ALA A N 1
ATOM 1395 C CA . ALA A 1 176 ? 18.697 0.048 -9.268 1.00 93.81 176 ALA A CA 1
ATOM 1396 C C . ALA A 1 176 ? 17.840 -1.061 -8.634 1.00 93.81 176 ALA A C 1
ATOM 1398 O O . ALA A 1 176 ? 18.370 -1.793 -7.795 1.00 93.81 176 ALA A O 1
ATOM 1399 N N . ALA A 1 177 ? 16.568 -1.204 -9.030 1.00 94.31 177 ALA A N 1
ATOM 1400 C CA . ALA A 1 177 ? 15.657 -2.220 -8.501 1.00 94.31 177 ALA A CA 1
ATOM 1401 C C . ALA A 1 177 ? 16.161 -3.620 -8.852 1.00 94.31 177 ALA A C 1
ATOM 1403 O O . ALA A 1 177 ? 16.350 -4.450 -7.965 1.00 94.31 177 ALA A O 1
ATOM 1404 N N . TYR A 1 178 ? 16.504 -3.844 -10.125 1.00 91.56 178 TYR A N 1
ATOM 1405 C CA . TYR A 1 178 ? 17.088 -5.105 -10.586 1.00 91.56 178 TYR A CA 1
ATOM 1406 C C . TYR A 1 178 ? 18.378 -5.447 -9.830 1.00 91.56 178 TYR A C 1
ATOM 1408 O O . TYR A 1 178 ? 18.533 -6.552 -9.312 1.00 91.56 178 TYR A O 1
ATOM 1416 N N . THR A 1 179 ? 19.284 -4.476 -9.694 1.00 93.06 179 THR A N 1
ATOM 1417 C CA . THR A 1 179 ? 20.558 -4.674 -8.984 1.00 93.06 179 THR A CA 1
ATOM 1418 C C . THR A 1 179 ? 20.335 -5.075 -7.522 1.00 93.06 179 THR A C 1
ATOM 1420 O O . THR A 1 179 ? 20.955 -6.022 -7.033 1.00 93.06 179 THR A O 1
ATOM 1423 N N . VAL A 1 180 ? 19.435 -4.378 -6.819 1.00 93.12 180 VAL A N 1
ATOM 1424 C CA . VAL A 1 180 ? 19.110 -4.653 -5.413 1.00 93.12 180 VAL A CA 1
ATOM 1425 C C . VAL A 1 180 ? 18.460 -6.027 -5.257 1.00 93.12 180 VAL A C 1
ATOM 1427 O O . VAL A 1 180 ? 18.852 -6.771 -4.360 1.00 93.12 180 VAL A O 1
ATOM 1430 N N . LEU A 1 181 ? 17.527 -6.397 -6.135 1.00 90.88 181 LEU A N 1
ATOM 1431 C CA . LEU A 1 181 ? 16.871 -7.706 -6.112 1.00 90.88 181 LEU A CA 1
ATOM 1432 C C . LEU A 1 181 ? 17.859 -8.843 -6.332 1.00 90.88 181 LEU A C 1
ATOM 1434 O O . LEU A 1 181 ? 17.922 -9.762 -5.517 1.00 90.88 181 LEU A O 1
ATOM 1438 N N . MET A 1 182 ? 18.683 -8.752 -7.378 1.00 91.38 182 MET A N 1
ATOM 1439 C CA . MET A 1 182 ? 19.692 -9.771 -7.670 1.00 91.38 182 MET A CA 1
ATOM 1440 C C . MET A 1 182 ? 20.650 -9.958 -6.497 1.00 91.38 182 MET A C 1
ATOM 1442 O O . MET A 1 182 ? 21.018 -11.082 -6.160 1.00 91.38 182 MET A O 1
ATOM 1446 N N . ARG A 1 183 ? 21.018 -8.864 -5.829 1.00 90.81 183 ARG A N 1
ATOM 1447 C CA . ARG A 1 183 ? 21.844 -8.922 -4.629 1.00 90.81 183 ARG A CA 1
ATOM 1448 C C . ARG A 1 183 ? 21.117 -9.575 -3.448 1.00 90.81 183 ARG A C 1
ATOM 1450 O O . ARG A 1 183 ? 21.705 -10.409 -2.768 1.00 90.81 183 ARG A O 1
ATOM 1457 N N . CYS A 1 184 ? 19.841 -9.249 -3.227 1.00 88.44 184 CYS A N 1
ATOM 1458 C CA . CYS A 1 184 ? 19.019 -9.884 -2.193 1.00 88.44 184 CYS A CA 1
ATOM 1459 C C . CYS A 1 184 ? 18.852 -11.393 -2.412 1.00 88.44 184 CYS A C 1
ATOM 1461 O O . CYS A 1 184 ? 18.811 -12.120 -1.430 1.00 88.44 184 CYS A O 1
ATOM 1463 N N . LEU A 1 185 ? 18.769 -11.855 -3.664 1.00 85.31 185 LEU A N 1
ATOM 1464 C CA . LEU A 1 185 ? 18.648 -13.278 -4.001 1.00 85.31 185 LEU A CA 1
ATOM 1465 C C . LEU A 1 185 ? 19.962 -14.049 -3.807 1.00 85.31 185 LEU A C 1
ATOM 1467 O O . LEU A 1 185 ? 19.933 -15.217 -3.437 1.00 85.31 185 LEU A O 1
ATOM 1471 N N . ARG A 1 186 ? 21.111 -13.410 -4.058 1.00 85.06 186 ARG A N 1
ATOM 1472 C CA . ARG A 1 186 ? 22.440 -14.031 -3.896 1.00 85.06 186 ARG A CA 1
ATOM 1473 C C . ARG A 1 186 ? 22.895 -14.103 -2.441 1.00 85.06 186 ARG A C 1
ATOM 1475 O O . ARG A 1 186 ? 23.559 -15.056 -2.060 1.00 85.06 186 ARG A O 1
ATOM 1482 N N . GLU A 1 187 ? 22.582 -13.071 -1.662 1.00 76.69 187 GLU A N 1
ATOM 1483 C CA . GLU A 1 187 ? 23.025 -12.901 -0.269 1.00 76.69 187 GLU A CA 1
ATOM 1484 C C . GLU A 1 187 ? 21.879 -13.155 0.743 1.00 76.69 187 GLU A C 1
ATOM 1486 O O . GLU A 1 187 ? 21.919 -12.646 1.868 1.00 76.69 187 GLU A O 1
ATOM 1491 N N . GLY A 1 188 ? 20.808 -13.837 0.314 1.00 60.09 188 GLY A N 1
ATOM 1492 C CA . GLY A 1 188 ? 19.550 -14.039 1.053 1.00 60.09 188 GLY A CA 1
ATOM 1493 C C . GLY A 1 188 ? 19.454 -15.328 1.857 1.00 60.09 188 GLY A C 1
ATOM 1494 O O . GLY A 1 188 ? 20.130 -16.313 1.497 1.00 60.09 188 GLY A O 1
#

Radius of gyration: 16.34 Å; chains: 1; bounding box: 45×32×45 Å

Sequence (188 aa):
QIMKQVPVRFDPKTLHIPAYSVEKLSSMKDVDWNSFLKRVCSLLDSSEKNTGVARSKLNLLYYLCTLVVHREIANRLISSQVFPILIQQLRAATGWDIRANVARVIGLLALHTSELGENVPVSEAITLLTELIRENFRNSKLKQCFLPALGELLYLIASKEEKGEHPRECWAVPSAAYTVLMRCLREG

Foldseek 3Di:
DQDDDDQQDADCVLAPDHLDDLVRQLPDDPVVVVVRVVVLLVLLLDDPPDPSSVSNLLSSLSSLLVNLLALSSLQVCLPDPNVVSLLVCLVPPPDLSSNLSSLSSLLSSLQSYPDDDLPRVLLSLLVSLLVQCVVCVVVVVSVSSSVSSNVSSVVSLVVCVVVVVDPPPSHDHDPSSVVSVVVSVVVD

InterPro domains:
  IPR011989 Armadillo-like helical [G3DSA:1.25.10.10] (12-186)
  IPR016024 Armadillo-type fold [SSF48371] (34-186)
  IPR045906 Serine/threonine-protein kinase ULK4 [PTHR46240] (1-188)

pLDDT: mean 90.96, std 9.86, range [40.91, 98.5]

Organism: Anthoscopus minutus (NCBI:txid156561)